Protein AF-A0A7J4V0J0-F1 (afdb_monomer)

Sequence (199 aa):
MGEVIDTSSSENVVATRTGGSNGTVDSFLPWYFVGAVAIASGVALAAVALLGPLVLGTIEYRTSVSGVWQIEGGDLVNLVLITPILILGGVLHLMRRPGARYLLILSPVTLMYTGLSLGMGQEWGNPAYDGNVEQYAWLFLVLIIGGLILLIASLSMFTERDAPVFRRGSLRVFVAVMCLFLIMFAVMWLSELMEVMST

Structure (mmCIF, N/CA/C/O backbone):
data_AF-A0A7J4V0J0-F1
#
_entry.id   AF-A0A7J4V0J0-F1
#
loop_
_atom_site.group_PDB
_atom_site.id
_atom_site.type_symbol
_atom_site.label_atom_id
_atom_site.label_alt_id
_atom_site.label_comp_id
_atom_site.label_asym_id
_atom_site.label_entity_id
_atom_site.label_seq_id
_atom_site.pdbx_PDB_ins_code
_atom_site.Cartn_x
_atom_site.Cartn_y
_atom_site.Cartn_z
_atom_site.occupancy
_atom_site.B_iso_or_equiv
_atom_site.auth_seq_id
_atom_site.auth_comp_id
_atom_site.auth_asym_id
_atom_site.auth_atom_id
_atom_site.pdbx_PDB_model_num
ATOM 1 N N . MET A 1 1 ? -51.376 47.569 47.956 1.00 41.53 1 MET A N 1
ATOM 2 C CA . MET A 1 1 ? -50.164 47.760 47.134 1.00 41.53 1 MET A CA 1
ATOM 3 C C . MET A 1 1 ? -49.057 46.980 47.827 1.00 41.53 1 MET A C 1
ATOM 5 O O . MET A 1 1 ? -48.682 47.373 48.921 1.00 41.53 1 MET A O 1
ATOM 9 N N . GLY A 1 2 ? -48.669 45.825 47.282 1.00 41.00 2 GLY A N 1
ATOM 10 C CA . GLY A 1 2 ? -47.706 44.905 47.904 1.00 41.00 2 GLY A CA 1
ATOM 11 C C . GLY A 1 2 ? -48.200 43.461 47.849 1.00 41.00 2 GLY A C 1
ATOM 12 O O . GLY A 1 2 ? -49.011 43.057 48.669 1.00 41.00 2 GLY A O 1
ATOM 13 N N . GLU A 1 3 ? -47.769 42.765 46.812 1.00 36.91 3 GLU A N 1
ATOM 14 C CA . GLU A 1 3 ? -48.224 41.488 46.262 1.00 36.91 3 GLU A CA 1
ATOM 15 C C . GLU A 1 3 ? -47.950 40.266 47.160 1.00 36.91 3 GLU A C 1
ATOM 17 O O . GLU A 1 3 ? -46.930 40.182 47.843 1.00 36.91 3 GLU A O 1
ATOM 22 N N . VAL A 1 4 ? -48.894 39.321 47.140 1.00 42.44 4 VAL A N 1
ATOM 23 C CA . VAL A 1 4 ? -48.809 37.986 47.742 1.00 42.44 4 VAL A CA 1
ATOM 24 C C . VAL A 1 4 ? -47.880 37.139 46.869 1.00 42.44 4 VAL A C 1
ATOM 26 O O . VAL A 1 4 ? -48.185 36.925 45.701 1.00 42.44 4 VAL A O 1
ATOM 29 N N . ILE A 1 5 ? -46.755 36.663 47.411 1.00 43.16 5 ILE A N 1
ATOM 30 C CA . ILE A 1 5 ? -45.891 35.704 46.707 1.00 43.16 5 ILE A CA 1
ATOM 31 C C . ILE A 1 5 ? -46.554 34.328 46.805 1.00 43.16 5 ILE A C 1
ATOM 33 O O . ILE A 1 5 ? -46.538 33.685 47.854 1.00 43.16 5 ILE A O 1
ATOM 37 N N . ASP A 1 6 ? -47.180 33.937 45.700 1.00 40.84 6 ASP A N 1
ATOM 38 C CA . ASP A 1 6 ? -47.805 32.642 45.472 1.00 40.84 6 ASP A CA 1
ATOM 39 C C . ASP A 1 6 ? -46.737 31.543 45.365 1.00 40.84 6 ASP A C 1
ATOM 41 O O . ASP A 1 6 ? -45.829 31.568 44.531 1.00 40.84 6 ASP A O 1
ATOM 45 N N . THR A 1 7 ? -46.855 30.570 46.257 1.00 48.28 7 THR A N 1
ATOM 46 C CA . THR A 1 7 ? -46.154 29.295 46.243 1.00 48.28 7 THR A CA 1
ATOM 47 C C . THR A 1 7 ? -46.801 28.352 45.226 1.00 48.28 7 THR A C 1
ATOM 49 O O . THR A 1 7 ? -47.562 27.470 45.615 1.00 48.28 7 THR A O 1
ATOM 52 N N . SER A 1 8 ? -46.470 28.466 43.938 1.00 40.12 8 SER A N 1
ATOM 53 C CA . SER A 1 8 ? -46.584 27.339 42.999 1.00 40.12 8 SER A CA 1
ATOM 54 C C . SER A 1 8 ? -45.802 27.578 41.703 1.00 40.12 8 SER A C 1
ATOM 56 O O . SER A 1 8 ? -46.151 28.426 40.898 1.00 40.12 8 SER A O 1
ATOM 58 N N . SER A 1 9 ? -44.715 26.828 41.515 1.00 37.44 9 SER A N 1
ATOM 59 C CA . SER A 1 9 ? -44.170 26.377 40.219 1.00 37.44 9 SER A CA 1
ATOM 60 C C . SER A 1 9 ? -42.798 25.758 40.517 1.00 37.44 9 SER A C 1
ATOM 62 O O . SER A 1 9 ? -41.822 26.453 40.770 1.00 37.44 9 SER A O 1
ATOM 64 N N . SER A 1 10 ? -42.699 24.470 40.834 1.00 45.25 10 SER A N 1
ATOM 65 C CA . SER A 1 10 ? -42.586 23.396 39.842 1.00 45.25 10 SER A CA 1
ATOM 66 C C . SER A 1 10 ? -41.567 23.666 38.726 1.00 45.25 10 SER A C 1
ATOM 68 O O . SER A 1 10 ? -41.898 23.579 37.552 1.00 45.25 10 SER A O 1
ATOM 70 N N . GLU A 1 11 ? -40.302 23.869 39.081 1.00 39.28 11 GLU A N 1
ATOM 71 C CA . GLU A 1 11 ? -39.193 23.458 38.213 1.00 39.28 11 GLU A CA 1
ATOM 72 C C . GLU A 1 11 ? -38.350 22.409 38.936 1.00 39.28 11 GLU A C 1
ATOM 74 O O . GLU A 1 11 ? -37.207 22.606 39.340 1.00 39.28 11 GLU A O 1
ATOM 79 N N . ASN A 1 12 ? -38.952 21.224 39.066 1.00 35.78 12 ASN A N 1
ATOM 80 C CA . ASN A 1 12 ? -38.174 20.005 38.935 1.00 35.78 12 ASN A CA 1
ATOM 81 C C . ASN A 1 12 ? -37.496 20.092 37.566 1.00 35.78 12 ASN A C 1
ATOM 83 O O . ASN A 1 12 ? -38.133 19.842 36.543 1.00 35.78 12 ASN A O 1
ATOM 87 N N . VAL A 1 13 ? -36.213 20.454 37.550 1.00 42.59 13 VAL A N 1
ATOM 88 C CA . VAL A 1 13 ? -35.323 20.202 36.418 1.00 42.59 13 VAL A CA 1
ATOM 89 C C . VAL A 1 13 ? -35.213 18.685 36.312 1.00 42.59 13 VAL A C 1
ATOM 91 O O . VAL A 1 13 ? -34.320 18.037 36.857 1.00 42.59 13 VAL A O 1
ATOM 94 N N . VAL A 1 14 ? -36.227 18.102 35.676 1.00 40.72 14 VAL A N 1
ATOM 95 C CA . VAL A 1 14 ? -36.267 16.714 35.260 1.00 40.72 14 VAL A CA 1
ATOM 96 C C . VAL A 1 14 ? -35.132 16.577 34.267 1.00 40.72 14 VAL A C 1
ATOM 98 O O . VAL A 1 14 ? -35.227 16.995 33.115 1.00 40.72 14 VAL A O 1
ATOM 101 N N . ALA A 1 15 ? -34.043 15.988 34.749 1.00 39.84 15 ALA A N 1
ATOM 102 C CA . ALA A 1 15 ? -33.036 15.362 33.927 1.00 39.84 15 ALA A CA 1
ATOM 103 C C . ALA A 1 15 ? -33.731 14.312 33.050 1.00 39.84 15 ALA A C 1
ATOM 105 O O . ALA A 1 15 ? -33.825 13.135 33.397 1.00 39.84 15 ALA A O 1
ATOM 106 N N . THR A 1 16 ? -34.228 14.740 31.893 1.00 36.59 16 THR A N 1
ATOM 107 C CA . THR A 1 16 ? -34.592 13.864 30.787 1.00 36.59 16 THR A CA 1
ATOM 108 C C . 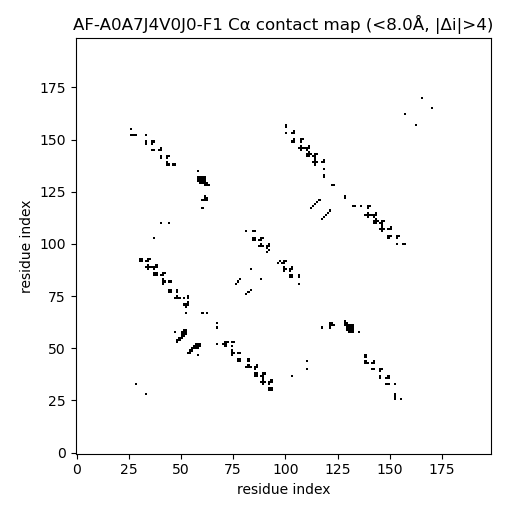THR A 1 16 ? -33.286 13.358 30.181 1.00 36.59 16 THR A C 1
ATOM 110 O O . THR A 1 16 ? -32.819 13.779 29.129 1.00 36.59 16 THR A O 1
ATOM 113 N N . ARG A 1 17 ? -32.671 12.402 30.888 1.00 42.22 17 ARG A N 1
ATOM 114 C CA . ARG A 1 17 ? -31.875 11.342 30.269 1.00 42.22 17 ARG A CA 1
ATOM 115 C C . ARG A 1 17 ? -32.842 10.506 29.432 1.00 42.22 17 ARG A C 1
ATOM 117 O O . ARG A 1 17 ? -33.312 9.457 29.857 1.00 42.22 17 ARG A O 1
ATOM 124 N N . THR A 1 18 ? -33.162 10.992 28.245 1.00 35.91 18 THR A N 1
ATOM 125 C CA . THR A 1 18 ? -33.872 10.224 27.226 1.00 35.91 18 THR A CA 1
ATOM 126 C C . THR A 1 18 ? -33.030 10.245 25.972 1.00 35.91 18 THR A C 1
ATOM 128 O O . THR A 1 18 ? -32.799 11.300 25.393 1.00 35.91 18 THR A O 1
ATOM 131 N N . GLY A 1 19 ? -32.561 9.062 25.585 1.00 32.00 19 GLY A N 1
ATOM 132 C CA . GLY A 1 19 ? -31.825 8.857 24.346 1.00 32.00 19 GLY A CA 1
ATOM 133 C C . GLY A 1 19 ? -30.367 8.494 24.569 1.00 32.00 19 GLY A C 1
ATOM 134 O O . GLY A 1 19 ? -29.470 9.212 24.146 1.00 32.00 19 GLY A O 1
ATOM 135 N N . GLY A 1 20 ? -30.119 7.331 25.172 1.00 32.88 20 GLY A N 1
ATOM 136 C CA . GLY A 1 20 ? -28.919 6.570 24.842 1.00 32.88 20 GLY A CA 1
ATOM 137 C C . GLY A 1 20 ? -29.011 6.115 23.386 1.00 32.88 20 GLY A C 1
ATOM 138 O O . GLY A 1 20 ? -29.260 4.943 23.129 1.00 32.88 20 GLY A O 1
ATOM 139 N N . SER A 1 21 ? -28.862 7.029 22.425 1.00 36.03 21 SER A N 1
ATOM 140 C CA . SER A 1 21 ? -28.479 6.617 21.083 1.00 36.03 21 SER A CA 1
ATOM 141 C C . SER A 1 21 ? -27.017 6.227 21.202 1.00 36.03 21 SER A C 1
ATOM 143 O O . SER A 1 21 ? -26.151 7.087 21.375 1.00 36.03 21 SER A O 1
ATOM 145 N N . ASN A 1 22 ? -26.750 4.921 21.185 1.00 36.03 22 ASN A N 1
ATOM 146 C CA . ASN A 1 22 ? -25.436 4.412 20.825 1.00 36.03 22 ASN A CA 1
ATOM 147 C C . ASN A 1 22 ? -24.958 5.261 19.650 1.00 36.03 22 ASN A C 1
ATOM 149 O O . ASN A 1 22 ? -25.597 5.249 18.603 1.00 36.03 22 ASN A O 1
ATOM 153 N N . GLY A 1 23 ? -23.923 6.068 19.886 1.00 36.44 23 GLY A N 1
ATOM 154 C CA . GLY A 1 23 ? -23.378 7.024 18.932 1.00 36.44 23 GLY A CA 1
ATOM 155 C C . GLY A 1 23 ? -22.669 6.301 17.799 1.00 36.44 23 GLY A C 1
ATOM 156 O O . GLY A 1 23 ? -21.458 6.418 17.640 1.00 36.44 23 GLY A O 1
ATOM 157 N N . THR A 1 24 ? -23.412 5.509 17.033 1.00 45.66 24 THR A N 1
ATOM 158 C CA . THR A 1 24 ? -23.030 5.155 15.684 1.00 45.66 24 THR A CA 1
ATOM 159 C C . THR A 1 24 ? -23.162 6.446 14.906 1.00 45.66 24 THR A C 1
ATOM 161 O O . THR A 1 24 ? -24.258 6.831 14.517 1.00 45.66 24 THR A O 1
ATOM 164 N N . VAL A 1 25 ? -22.044 7.155 14.755 1.00 49.34 25 VAL A N 1
ATOM 165 C CA . VAL A 1 25 ? -21.884 8.082 13.638 1.00 49.34 25 VAL A CA 1
ATOM 166 C C . VAL A 1 25 ? -22.366 7.302 12.421 1.00 49.34 25 VAL A C 1
ATOM 168 O O . VAL A 1 25 ? -21.799 6.244 12.129 1.00 49.34 25 VAL A O 1
ATOM 171 N N . ASP A 1 26 ? -23.476 7.732 11.817 1.00 50.62 26 ASP A N 1
ATOM 172 C CA . ASP A 1 26 ? -23.999 7.091 10.619 1.00 50.62 26 ASP A CA 1
ATOM 173 C C . ASP A 1 26 ? -22.866 7.116 9.601 1.00 50.62 26 ASP A C 1
ATOM 175 O O . ASP A 1 26 ? -22.417 8.167 9.139 1.00 50.62 26 ASP A O 1
ATOM 179 N N . SER A 1 27 ? -22.297 5.940 9.360 1.00 57.84 27 SER A N 1
ATOM 180 C CA . SER A 1 27 ? -21.165 5.811 8.464 1.00 57.84 27 SER A CA 1
ATOM 181 C C . SER A 1 27 ? -21.709 6.100 7.076 1.00 57.84 27 SER A C 1
ATOM 183 O O . SER A 1 27 ? -22.634 5.429 6.623 1.00 57.84 27 SER A O 1
ATOM 185 N N . PHE A 1 28 ? -21.133 7.096 6.398 1.00 69.94 28 PHE A N 1
ATOM 186 C CA . PHE A 1 28 ? -21.507 7.473 5.029 1.00 69.94 28 PHE A CA 1
ATOM 187 C C . PHE A 1 28 ? -21.511 6.279 4.060 1.00 69.94 28 PHE A C 1
ATOM 189 O O . PHE A 1 28 ? -22.162 6.325 3.020 1.00 69.94 28 PHE A O 1
ATOM 196 N N . LEU A 1 29 ? -20.786 5.209 4.399 1.00 84.44 29 LEU A N 1
ATOM 197 C CA . LEU A 1 29 ? -20.686 3.979 3.632 1.00 84.44 29 LEU A CA 1
ATOM 198 C C . LEU A 1 29 ? -21.111 2.769 4.475 1.00 84.44 29 LEU A C 1
ATOM 200 O O . LEU A 1 29 ? -20.674 2.639 5.622 1.00 84.44 29 LEU A O 1
ATOM 204 N N . PRO A 1 30 ? -21.884 1.825 3.911 1.00 89.38 30 PRO A N 1
ATOM 205 C CA . PRO A 1 30 ? -22.230 0.596 4.609 1.00 89.38 30 PRO A CA 1
ATOM 206 C C . PRO A 1 30 ? -20.988 -0.220 5.000 1.00 89.38 30 PRO A C 1
ATOM 208 O O . PRO A 1 30 ? -20.083 -0.428 4.194 1.00 89.38 30 PRO A O 1
ATOM 211 N N . TRP A 1 31 ? -20.972 -0.765 6.218 1.00 86.56 31 TRP A N 1
ATOM 212 C CA . TRP A 1 31 ? -19.847 -1.561 6.743 1.00 86.56 31 TRP A CA 1
ATOM 213 C C . TRP A 1 31 ? -19.452 -2.745 5.837 1.00 86.56 31 TRP A C 1
ATOM 215 O O . TRP A 1 31 ? -18.270 -3.044 5.673 1.00 86.56 31 TRP A O 1
ATOM 225 N N . TYR A 1 32 ? -20.430 -3.409 5.204 1.00 91.50 32 TYR A N 1
ATOM 226 C CA . TYR A 1 32 ? -20.166 -4.526 4.292 1.00 91.50 32 TYR A CA 1
ATOM 227 C C . TYR A 1 32 ? -19.466 -4.066 3.010 1.00 91.50 32 TYR A C 1
ATOM 229 O O . TYR A 1 32 ? -18.621 -4.784 2.480 1.00 91.50 32 TYR A O 1
ATOM 237 N N . PHE A 1 33 ? -19.776 -2.855 2.542 1.00 94.31 33 PHE A N 1
ATOM 238 C CA . PHE A 1 33 ? -19.156 -2.264 1.364 1.00 94.31 33 PHE A CA 1
ATOM 239 C C . PHE A 1 33 ? -17.684 -1.948 1.637 1.00 94.31 33 PHE A C 1
ATOM 241 O O . PHE A 1 33 ? -16.823 -2.358 0.868 1.00 94.31 33 PHE A O 1
ATOM 248 N N . VAL A 1 34 ? -17.376 -1.321 2.777 1.00 93.75 34 VAL A N 1
ATOM 249 C CA . VAL A 1 34 ? -15.990 -1.013 3.175 1.00 93.75 34 VAL A CA 1
ATOM 250 C C . VAL A 1 34 ? -15.155 -2.289 3.318 1.00 93.75 34 VAL A C 1
ATOM 252 O O . VAL A 1 34 ? -14.035 -2.358 2.813 1.00 93.75 34 VAL A O 1
ATOM 255 N N . GLY A 1 35 ? -15.708 -3.324 3.960 1.00 93.62 35 GLY A N 1
ATOM 256 C CA . GLY A 1 35 ? -15.031 -4.614 4.102 1.00 93.62 35 GLY A CA 1
ATOM 257 C C . GLY A 1 35 ? -14.773 -5.304 2.758 1.00 93.62 35 GLY A C 1
ATOM 258 O O . GLY A 1 35 ? -13.675 -5.807 2.528 1.00 93.62 35 GLY A O 1
ATOM 259 N N . ALA A 1 36 ? -15.750 -5.277 1.846 1.00 96.12 36 ALA A N 1
ATOM 260 C CA . ALA A 1 36 ? -15.598 -5.826 0.500 1.00 96.12 36 ALA A CA 1
ATOM 261 C C . ALA A 1 36 ? -14.550 -5.061 -0.323 1.00 96.12 36 ALA A C 1
ATOM 263 O O . ALA A 1 36 ? -13.709 -5.688 -0.964 1.00 96.12 36 ALA A O 1
ATOM 264 N N . VAL A 1 37 ? -14.550 -3.725 -0.260 1.00 96.75 37 VAL A N 1
ATOM 265 C CA . VAL A 1 37 ? -13.553 -2.879 -0.936 1.00 96.75 37 VAL A CA 1
ATOM 266 C C . VAL A 1 37 ? -12.146 -3.155 -0.407 1.00 96.75 37 VAL A C 1
ATOM 268 O O . VAL A 1 37 ? -11.217 -3.250 -1.207 1.00 96.75 37 VAL A O 1
ATOM 271 N N . ALA A 1 38 ? -11.974 -3.350 0.905 1.00 96.75 38 ALA A N 1
ATOM 272 C CA . ALA A 1 38 ? -10.681 -3.713 1.490 1.00 96.75 38 ALA A CA 1
ATOM 273 C C . ALA A 1 38 ? -10.146 -5.038 0.932 1.00 96.75 38 ALA A C 1
ATOM 275 O O . ALA A 1 38 ? -8.997 -5.110 0.499 1.00 96.75 38 ALA A O 1
ATOM 276 N N . ILE A 1 39 ? -10.993 -6.070 0.882 1.00 97.44 39 ILE A N 1
ATOM 277 C CA . ILE A 1 39 ? -10.609 -7.385 0.355 1.00 97.44 39 ILE A CA 1
ATOM 278 C C . ILE A 1 39 ? -10.316 -7.298 -1.146 1.00 97.44 39 ILE A C 1
ATOM 280 O O . ILE A 1 39 ? -9.280 -7.787 -1.586 1.00 97.44 39 ILE A O 1
ATOM 284 N N . ALA A 1 40 ? -11.179 -6.639 -1.923 1.00 97.56 40 ALA A N 1
ATOM 285 C CA . ALA A 1 40 ? -10.980 -6.459 -3.360 1.00 97.56 40 ALA A CA 1
ATOM 286 C C . ALA A 1 40 ? -9.679 -5.700 -3.665 1.00 97.56 40 ALA A C 1
ATOM 288 O O . ALA A 1 40 ? -8.925 -6.110 -4.544 1.00 97.56 40 ALA A O 1
ATOM 289 N N . SER A 1 41 ? -9.375 -4.650 -2.895 1.00 97.06 41 SER A N 1
ATOM 290 C CA . SER A 1 41 ? -8.123 -3.894 -3.020 1.00 97.06 41 SER A CA 1
ATOM 291 C C . SER A 1 41 ? -6.909 -4.742 -2.645 1.00 97.06 41 SER A C 1
ATOM 293 O O . SER A 1 41 ? -5.893 -4.674 -3.325 1.00 97.06 41 SER A O 1
ATOM 295 N N . GLY A 1 42 ? -7.012 -5.578 -1.605 1.00 96.88 42 GLY A N 1
ATOM 296 C CA . GLY A 1 42 ? -5.954 -6.519 -1.229 1.00 96.88 42 GLY A CA 1
ATOM 297 C C . GLY A 1 42 ? -5.683 -7.563 -2.314 1.00 96.88 42 GLY A C 1
ATOM 298 O O . GLY A 1 42 ? -4.532 -7.823 -2.643 1.00 96.88 42 GLY A O 1
ATOM 299 N N . VAL A 1 43 ? -6.733 -8.117 -2.926 1.00 97.62 43 VAL A N 1
ATOM 300 C CA . VAL A 1 43 ? -6.600 -9.065 -4.046 1.00 97.62 43 VAL A CA 1
ATOM 301 C C . VAL A 1 43 ? -5.998 -8.386 -5.276 1.00 97.62 43 VAL A C 1
ATOM 303 O O . VAL A 1 43 ? -5.101 -8.951 -5.896 1.00 97.62 43 VAL A O 1
ATOM 306 N N . ALA A 1 44 ? -6.443 -7.174 -5.614 1.00 96.88 44 ALA A N 1
ATOM 307 C CA . ALA A 1 44 ? -5.872 -6.411 -6.720 1.00 96.88 44 ALA A CA 1
ATOM 308 C C . ALA A 1 44 ? -4.391 -6.081 -6.476 1.00 96.88 44 ALA A C 1
ATOM 310 O O . ALA A 1 44 ? -3.580 -6.233 -7.384 1.00 96.88 44 ALA A O 1
ATOM 311 N N . LEU A 1 45 ? -4.021 -5.695 -5.250 1.00 97.00 45 LEU A N 1
ATOM 312 C CA . LEU A 1 45 ? -2.635 -5.400 -4.887 1.00 97.00 45 LEU A CA 1
ATOM 313 C C . LEU A 1 45 ? -1.753 -6.650 -4.983 1.00 97.00 45 LEU A C 1
ATOM 315 O O . LEU A 1 45 ? -0.659 -6.589 -5.536 1.00 97.00 45 LEU A O 1
ATOM 319 N N . ALA A 1 46 ? -2.253 -7.792 -4.504 1.00 96.88 46 ALA A N 1
ATOM 320 C CA . ALA A 1 46 ? -1.577 -9.073 -4.656 1.00 96.88 46 ALA A CA 1
ATOM 321 C C . ALA A 1 46 ? -1.401 -9.445 -6.131 1.00 96.88 46 ALA A C 1
ATOM 323 O O . ALA A 1 46 ? -0.335 -9.904 -6.520 1.00 96.88 46 ALA A O 1
ATOM 324 N N . ALA A 1 47 ? -2.425 -9.223 -6.960 1.00 96.38 47 ALA A N 1
ATOM 325 C CA . ALA A 1 47 ? -2.344 -9.478 -8.391 1.00 96.38 47 ALA A CA 1
ATOM 326 C C . ALA A 1 47 ? -1.276 -8.603 -9.059 1.00 96.38 47 ALA A C 1
ATOM 328 O O . ALA A 1 47 ? -0.475 -9.134 -9.818 1.00 96.38 47 ALA A O 1
ATOM 329 N N . VAL A 1 48 ? -1.212 -7.305 -8.739 1.00 94.44 48 VAL A N 1
ATOM 330 C CA . VAL A 1 48 ? -0.161 -6.407 -9.250 1.00 94.44 48 VAL A CA 1
ATOM 331 C C . VAL A 1 48 ? 1.227 -6.907 -8.854 1.00 94.44 48 VAL A C 1
ATOM 333 O O . VAL A 1 48 ? 2.083 -7.018 -9.720 1.00 94.44 48 VAL A O 1
ATOM 336 N N . ALA A 1 49 ? 1.436 -7.276 -7.590 1.00 93.88 49 ALA A N 1
ATOM 337 C CA . ALA A 1 49 ? 2.747 -7.714 -7.112 1.00 93.88 49 AL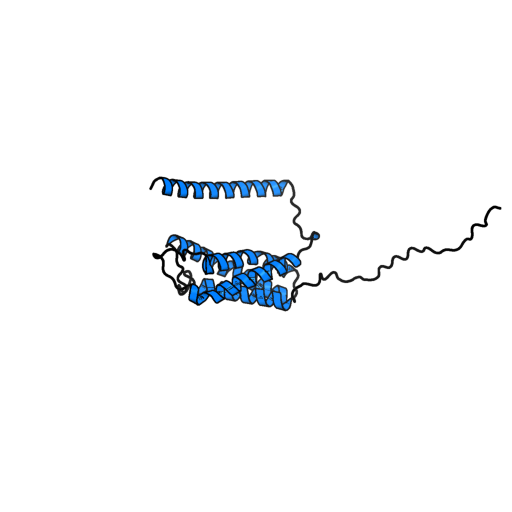A A CA 1
ATOM 338 C C . ALA A 1 49 ? 3.158 -9.113 -7.615 1.00 93.88 49 ALA A C 1
ATOM 340 O O . ALA A 1 49 ? 4.337 -9.378 -7.831 1.00 93.88 49 ALA A O 1
ATOM 341 N N . LEU A 1 50 ? 2.199 -10.022 -7.821 1.00 94.94 50 LEU A N 1
ATOM 342 C CA . LEU A 1 50 ? 2.466 -11.333 -8.422 1.00 94.94 50 LEU A CA 1
ATOM 343 C C . LEU A 1 50 ? 2.760 -11.204 -9.919 1.00 94.94 50 LEU A C 1
ATOM 345 O O . LEU A 1 50 ? 3.697 -11.817 -10.418 1.00 94.94 50 LEU A O 1
ATOM 349 N N . LEU A 1 51 ? 1.964 -10.415 -10.642 1.00 93.31 51 LEU A N 1
ATOM 350 C CA . LEU A 1 51 ? 2.173 -10.181 -12.070 1.00 93.31 51 LEU A CA 1
ATOM 351 C C . LEU A 1 51 ? 3.383 -9.276 -12.337 1.00 93.31 51 LEU A C 1
ATOM 353 O O . LEU A 1 51 ? 3.906 -9.298 -13.447 1.00 93.31 51 LEU A O 1
ATOM 357 N N . GLY A 1 52 ? 3.822 -8.509 -11.341 1.00 90.50 52 GLY A N 1
ATOM 358 C CA . GLY A 1 52 ? 4.995 -7.647 -11.380 1.00 90.50 52 GLY A CA 1
ATOM 359 C C . GLY A 1 52 ? 6.328 -8.397 -11.496 1.00 90.50 52 GLY A C 1
ATOM 360 O O . GLY A 1 52 ? 6.360 -9.634 -11.510 1.00 90.50 52 GLY A O 1
ATOM 361 N N . PRO A 1 53 ? 7.444 -7.649 -11.573 1.00 89.19 53 PRO A N 1
ATOM 362 C CA . PRO A 1 53 ? 8.789 -8.178 -11.808 1.00 89.19 53 PRO A CA 1
ATOM 363 C C . PRO A 1 53 ? 9.248 -9.171 -10.739 1.00 89.19 53 PRO A C 1
ATOM 365 O O . PRO A 1 53 ? 10.040 -10.059 -11.034 1.00 89.19 53 PRO A O 1
ATOM 368 N N . LEU A 1 54 ? 8.703 -9.082 -9.522 1.00 90.50 54 LEU A N 1
ATOM 369 C CA . LEU A 1 54 ? 9.132 -9.912 -8.402 1.00 90.50 54 LEU A CA 1
ATOM 370 C C . LEU A 1 54 ? 8.856 -11.413 -8.591 1.00 90.50 54 LEU A C 1
ATOM 372 O O . LEU A 1 54 ? 9.634 -12.235 -8.105 1.00 90.50 54 LEU A O 1
ATOM 376 N N . VAL A 1 55 ? 7.733 -11.787 -9.221 1.00 91.31 55 VAL A N 1
ATOM 377 C CA . VAL A 1 55 ? 7.302 -13.198 -9.287 1.00 91.31 55 VAL A CA 1
ATOM 378 C C . VAL A 1 55 ? 7.140 -13.690 -10.719 1.00 91.31 55 VAL A C 1
ATOM 380 O O . VAL A 1 55 ? 7.842 -14.622 -11.109 1.00 91.31 55 VAL A O 1
ATOM 383 N N . LEU A 1 56 ? 6.203 -13.125 -11.490 1.00 90.88 56 LEU A N 1
ATOM 384 C CA . LEU A 1 56 ? 5.949 -13.573 -12.865 1.00 90.88 56 LEU A CA 1
ATOM 385 C C . LEU A 1 56 ? 6.622 -12.699 -13.930 1.00 90.88 56 LEU A C 1
ATOM 387 O O . LEU A 1 56 ? 6.838 -13.189 -15.035 1.00 90.88 56 LEU A O 1
ATOM 391 N N . GLY A 1 57 ? 6.899 -11.425 -13.642 1.00 89.81 57 GLY A N 1
ATOM 392 C CA . GLY A 1 57 ? 7.465 -10.482 -14.613 1.00 89.81 57 GLY A CA 1
ATOM 393 C C . GLY A 1 57 ? 6.579 -10.244 -15.835 1.00 89.81 57 GLY A C 1
ATOM 394 O O . GLY A 1 57 ? 7.081 -9.957 -16.911 1.00 89.81 57 GLY A O 1
ATOM 395 N N . THR A 1 58 ? 5.262 -10.414 -15.696 1.00 91.81 58 THR A N 1
ATOM 396 C CA . THR A 1 58 ? 4.306 -10.213 -16.795 1.00 91.81 58 THR A CA 1
ATOM 397 C C . THR A 1 58 ? 3.988 -8.734 -17.006 1.00 91.81 58 THR A C 1
ATOM 399 O O . THR A 1 58 ? 3.775 -8.314 -18.139 1.00 91.81 58 THR A O 1
ATOM 402 N N . ILE A 1 59 ? 3.941 -7.949 -15.925 1.00 88.88 59 ILE A N 1
ATOM 403 C CA . ILE A 1 59 ? 3.845 -6.491 -15.985 1.00 88.88 59 ILE A CA 1
ATOM 404 C C . ILE A 1 59 ? 5.261 -5.942 -16.127 1.00 88.88 59 ILE A C 1
ATOM 406 O O . ILE A 1 59 ? 6.059 -5.985 -15.190 1.00 88.88 59 ILE A O 1
ATOM 410 N N . GLU A 1 60 ? 5.542 -5.403 -17.304 1.00 88.81 60 GLU A N 1
ATOM 411 C CA . GLU A 1 60 ? 6.790 -4.737 -17.637 1.00 88.81 60 GLU A CA 1
ATOM 412 C C . GLU A 1 60 ? 6.599 -3.231 -17.477 1.00 88.81 60 GLU A C 1
ATOM 414 O O . GLU A 1 60 ? 5.832 -2.599 -18.210 1.00 88.81 60 GLU A O 1
ATOM 419 N N . TYR A 1 61 ? 7.278 -2.662 -16.482 1.00 86.81 61 TYR A N 1
ATOM 420 C CA . TYR A 1 61 ? 7.217 -1.238 -16.180 1.00 86.81 61 TYR A CA 1
ATOM 421 C C . TYR A 1 61 ? 8.191 -0.444 -17.052 1.00 86.81 61 TYR A C 1
ATOM 423 O O . TYR A 1 61 ? 9.356 -0.811 -17.188 1.00 86.81 61 TYR A O 1
ATOM 431 N N . ARG A 1 62 ? 7.723 0.695 -17.574 1.00 86.19 62 ARG A N 1
ATOM 432 C CA . ARG A 1 62 ? 8.530 1.657 -18.339 1.00 86.19 62 ARG A CA 1
ATOM 433 C C . ARG A 1 62 ? 9.471 2.417 -17.405 1.00 86.19 62 ARG A C 1
ATOM 435 O O . ARG A 1 62 ? 9.149 3.509 -16.949 1.00 86.19 62 ARG A O 1
ATOM 442 N N . THR A 1 63 ? 10.597 1.819 -17.041 1.00 85.81 63 THR A N 1
ATOM 443 C CA . THR A 1 63 ? 11.529 2.428 -16.087 1.00 85.81 63 THR A CA 1
ATOM 444 C C . THR A 1 63 ? 12.949 1.906 -16.271 1.00 85.81 63 THR A C 1
ATOM 446 O O . THR A 1 63 ? 13.186 0.898 -16.939 1.00 85.81 63 THR A O 1
ATOM 449 N N . SER A 1 64 ? 13.911 2.600 -15.670 1.00 85.44 64 SER A N 1
ATOM 450 C CA . SER A 1 64 ? 15.302 2.151 -15.612 1.00 85.44 64 SER A CA 1
ATOM 451 C C . SER A 1 64 ? 15.465 0.855 -14.803 1.00 85.44 64 SER A C 1
ATOM 453 O O . SER A 1 64 ? 14.637 0.508 -13.962 1.00 85.44 64 SER A O 1
ATOM 455 N N . VAL A 1 65 ? 16.602 0.174 -14.970 1.00 84.94 65 VAL 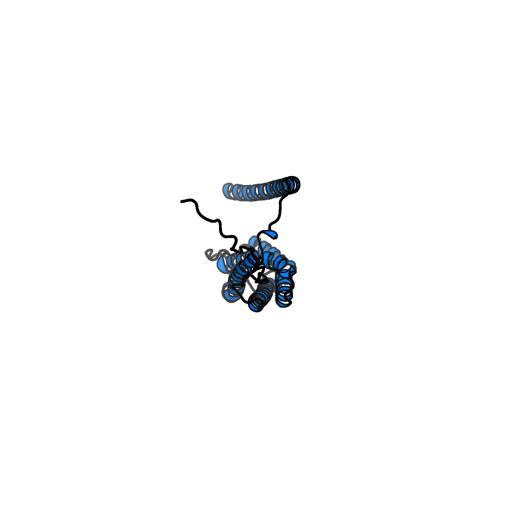A N 1
ATOM 456 C CA . VAL A 1 65 ? 16.937 -1.034 -14.189 1.00 84.94 65 VAL A CA 1
ATOM 457 C C . VAL A 1 65 ? 16.869 -0.771 -12.676 1.00 84.94 65 VAL A C 1
ATOM 459 O O . VAL A 1 65 ? 16.351 -1.599 -11.936 1.00 84.94 65 VAL A O 1
ATOM 462 N N . SER A 1 66 ? 17.325 0.398 -12.211 1.00 86.06 66 SER A N 1
ATOM 463 C CA . SER A 1 66 ? 17.209 0.804 -10.798 1.00 86.06 66 SER A CA 1
ATOM 464 C C . SER A 1 66 ? 15.748 0.927 -10.345 1.00 86.06 66 SER A C 1
ATOM 466 O O . SER A 1 66 ? 15.399 0.502 -9.243 1.00 86.06 66 SER A O 1
ATOM 468 N N . GLY A 1 67 ? 14.875 1.451 -11.211 1.00 85.94 67 GLY A N 1
ATOM 469 C CA . GLY A 1 67 ? 13.438 1.536 -10.955 1.00 85.94 67 GLY A CA 1
ATOM 470 C C . GLY A 1 67 ? 12.791 0.162 -10.788 1.00 85.94 67 GLY A C 1
ATOM 471 O O . GLY A 1 67 ? 12.007 -0.028 -9.862 1.00 85.94 67 GLY A O 1
ATOM 472 N N . VAL A 1 68 ? 13.183 -0.824 -11.603 1.00 89.19 68 VAL A N 1
ATOM 473 C CA . VAL A 1 68 ? 12.695 -2.209 -11.471 1.00 89.19 68 VAL A CA 1
ATOM 474 C C . VAL A 1 68 ? 13.047 -2.791 -10.099 1.00 89.19 68 VAL A C 1
ATOM 476 O O . VAL A 1 68 ? 12.159 -3.299 -9.418 1.00 89.19 68 VAL A O 1
ATOM 479 N N . TRP A 1 69 ? 14.289 -2.629 -9.628 1.00 90.19 69 TRP A N 1
ATOM 480 C CA . TRP A 1 69 ? 14.696 -3.104 -8.296 1.00 90.19 69 TRP A CA 1
ATOM 481 C C . TRP A 1 69 ? 13.898 -2.457 -7.154 1.00 90.19 69 TRP A C 1
ATOM 483 O O . TRP A 1 69 ? 13.569 -3.113 -6.163 1.00 90.19 69 TRP A O 1
ATOM 493 N N . GLN A 1 70 ? 13.557 -1.170 -7.278 1.00 90.06 70 GLN A N 1
ATOM 494 C CA . GLN A 1 70 ? 12.707 -0.491 -6.295 1.00 90.06 70 GLN A CA 1
ATOM 495 C C . GLN A 1 70 ? 11.276 -1.041 -6.305 1.00 90.06 70 GLN A C 1
ATOM 497 O O . GLN A 1 70 ? 10.681 -1.224 -5.239 1.00 90.06 70 GLN A O 1
ATOM 502 N N . ILE A 1 71 ? 10.738 -1.335 -7.491 1.00 91.94 71 ILE A N 1
ATOM 503 C CA . ILE A 1 71 ? 9.410 -1.934 -7.651 1.00 91.94 71 ILE A CA 1
ATOM 504 C C . ILE A 1 71 ? 9.380 -3.339 -7.048 1.00 91.94 71 ILE A C 1
ATOM 506 O O . ILE A 1 71 ? 8.473 -3.627 -6.277 1.00 91.94 71 ILE A O 1
ATOM 510 N N . GLU A 1 72 ? 10.391 -4.174 -7.294 1.00 93.19 72 GLU A N 1
ATOM 511 C CA . GLU A 1 72 ? 10.494 -5.510 -6.688 1.00 93.19 72 GLU A CA 1
ATOM 512 C C . GLU A 1 72 ? 10.487 -5.452 -5.154 1.00 93.19 72 GLU A C 1
ATOM 514 O O . GLU A 1 72 ? 9.767 -6.206 -4.490 1.00 93.19 72 GLU A O 1
ATOM 519 N N . GLY A 1 73 ? 11.247 -4.516 -4.574 1.00 92.12 73 GLY A N 1
ATOM 520 C CA . GLY A 1 73 ? 11.230 -4.273 -3.132 1.00 92.12 73 GLY A CA 1
ATOM 521 C C . GLY A 1 73 ? 9.844 -3.851 -2.628 1.00 92.12 73 GLY A C 1
ATOM 522 O O . GLY A 1 73 ? 9.381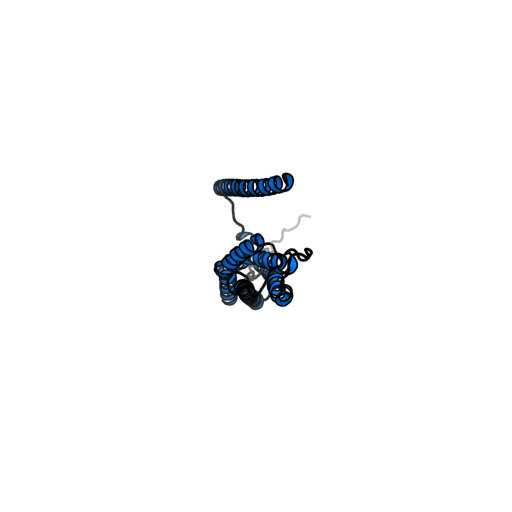 -4.336 -1.592 1.00 92.12 73 GLY A O 1
ATOM 523 N N . GLY A 1 74 ? 9.156 -2.986 -3.376 1.00 93.38 74 GLY A N 1
ATOM 524 C CA . GLY A 1 74 ? 7.779 -2.577 -3.098 1.00 93.38 74 GLY A CA 1
ATOM 525 C C . GLY A 1 74 ? 6.778 -3.733 -3.178 1.00 93.38 74 GLY A C 1
ATOM 526 O O . GLY A 1 74 ? 5.950 -3.889 -2.279 1.00 93.38 74 GLY A O 1
ATOM 527 N N . ASP A 1 75 ? 6.881 -4.581 -4.200 1.00 94.75 75 ASP A N 1
ATOM 528 C CA . ASP A 1 75 ? 6.027 -5.754 -4.413 1.00 94.75 75 ASP A CA 1
ATOM 529 C C . ASP A 1 75 ? 6.159 -6.764 -3.268 1.00 94.75 75 ASP A C 1
ATOM 531 O O . ASP A 1 75 ? 5.155 -7.303 -2.791 1.00 94.75 75 ASP A O 1
ATOM 535 N N . LEU A 1 76 ? 7.372 -6.950 -2.739 1.00 96.19 76 LEU A N 1
ATOM 536 C CA . LEU A 1 76 ? 7.608 -7.823 -1.592 1.00 96.19 76 LEU A CA 1
ATOM 537 C C . LEU A 1 76 ? 6.875 -7.308 -0.347 1.00 96.19 76 LEU A C 1
ATOM 539 O O . LEU A 1 76 ? 6.185 -8.070 0.337 1.00 96.19 76 LEU A O 1
ATOM 543 N N . VAL A 1 77 ? 6.985 -6.006 -0.065 1.00 95.62 77 VAL A N 1
ATOM 544 C CA . VAL A 1 77 ? 6.269 -5.362 1.047 1.00 95.62 77 VAL A CA 1
ATOM 545 C C . VAL A 1 77 ? 4.756 -5.450 0.832 1.00 95.62 77 VAL A C 1
ATOM 547 O O . VAL A 1 77 ? 4.006 -5.749 1.767 1.00 95.62 77 VAL A O 1
ATOM 550 N N . ASN A 1 78 ? 4.292 -5.253 -0.399 1.00 95.88 78 ASN A N 1
ATOM 551 C CA . ASN A 1 78 ? 2.880 -5.346 -0.739 1.00 95.88 78 ASN A CA 1
ATOM 552 C C . ASN A 1 78 ? 2.318 -6.754 -0.507 1.00 95.88 78 ASN A C 1
ATOM 554 O O . ASN A 1 78 ? 1.217 -6.874 0.035 1.00 95.88 78 ASN A O 1
ATOM 558 N N . LEU A 1 79 ? 3.059 -7.813 -0.842 1.00 96.00 79 LEU A N 1
ATOM 559 C CA . LEU A 1 79 ? 2.626 -9.200 -0.641 1.00 96.00 79 LEU A CA 1
ATOM 560 C C . LEU A 1 79 ? 2.688 -9.646 0.818 1.00 96.00 79 LEU A C 1
ATOM 562 O O . LEU A 1 79 ? 1.761 -10.294 1.301 1.00 96.00 79 LEU A O 1
ATOM 566 N N . VAL A 1 80 ? 3.770 -9.318 1.523 1.00 96.81 80 VAL A N 1
ATOM 567 C CA . VAL A 1 80 ? 4.026 -9.851 2.870 1.00 96.81 80 VAL A CA 1
ATOM 568 C C . VAL A 1 80 ? 3.353 -9.019 3.960 1.00 96.81 80 VAL A C 1
ATOM 570 O O . VAL A 1 80 ? 3.034 -9.549 5.023 1.00 96.81 80 VAL A O 1
ATOM 573 N N . LEU A 1 81 ? 3.107 -7.730 3.712 1.00 95.94 81 LEU A N 1
ATOM 574 C CA . LEU A 1 81 ? 2.601 -6.808 4.727 1.00 95.94 81 LEU A CA 1
ATOM 575 C C . LEU A 1 81 ? 1.252 -6.193 4.348 1.00 95.94 81 LEU A C 1
ATOM 577 O O . LEU A 1 81 ? 0.263 -6.405 5.049 1.00 95.94 81 LEU A O 1
ATOM 581 N N . ILE A 1 82 ? 1.186 -5.441 3.247 1.00 97.25 82 ILE A N 1
ATOM 582 C CA . ILE A 1 82 ? 0.012 -4.601 2.949 1.00 97.25 82 ILE A CA 1
ATOM 583 C C . ILE A 1 82 ? -1.205 -5.442 2.555 1.00 97.25 82 ILE A C 1
ATOM 585 O O . ILE A 1 82 ? -2.307 -5.209 3.054 1.00 97.25 82 ILE A O 1
ATOM 589 N N . THR A 1 83 ? -1.011 -6.460 1.718 1.00 96.88 83 THR A N 1
ATOM 590 C CA . THR A 1 83 ? -2.071 -7.380 1.289 1.00 96.88 83 THR A CA 1
ATOM 591 C C . THR A 1 83 ? -2.688 -8.125 2.483 1.00 96.88 83 THR A C 1
ATOM 593 O O . THR A 1 83 ? -3.910 -8.054 2.647 1.00 96.88 83 THR A O 1
ATOM 596 N N . PRO A 1 84 ? -1.910 -8.776 3.377 1.00 97.25 84 PRO A N 1
ATOM 597 C CA . PRO A 1 84 ? -2.455 -9.372 4.593 1.00 97.25 84 PRO A CA 1
ATOM 598 C C . PRO A 1 84 ? -3.197 -8.371 5.480 1.00 97.25 84 PRO A C 1
ATOM 600 O O . PRO A 1 84 ? -4.274 -8.696 5.975 1.00 97.25 84 PRO A O 1
ATOM 603 N N . ILE A 1 85 ? -2.674 -7.150 5.650 1.00 96.44 85 ILE A N 1
ATOM 604 C CA . ILE A 1 85 ? -3.341 -6.090 6.423 1.00 96.44 85 ILE A CA 1
ATOM 605 C C . ILE A 1 85 ? -4.709 -5.745 5.822 1.00 96.44 85 ILE A C 1
ATOM 607 O O . ILE A 1 85 ? -5.680 -5.622 6.568 1.00 96.44 85 ILE A O 1
ATOM 611 N N . LEU A 1 86 ? -4.812 -5.630 4.496 1.00 96.56 86 LEU A N 1
ATOM 612 C CA . LEU A 1 86 ? -6.066 -5.336 3.796 1.00 96.56 86 LEU A CA 1
ATOM 613 C C . LEU A 1 86 ? -7.080 -6.472 3.910 1.00 96.56 86 LEU A C 1
ATOM 615 O O . LEU A 1 86 ? -8.239 -6.227 4.245 1.00 96.56 86 LEU A O 1
ATOM 619 N N . ILE A 1 87 ? -6.651 -7.715 3.679 1.00 97.06 87 ILE A N 1
ATOM 620 C CA . ILE A 1 87 ? -7.538 -8.880 3.743 1.00 97.06 87 ILE A CA 1
ATOM 621 C C . ILE A 1 87 ? -8.006 -9.104 5.183 1.00 97.06 87 ILE A C 1
ATOM 623 O O . ILE A 1 87 ? -9.209 -9.193 5.429 1.00 97.06 87 ILE A O 1
ATOM 627 N N . LEU A 1 88 ? -7.086 -9.139 6.153 1.00 96.75 88 LEU A N 1
ATOM 628 C CA . LEU A 1 88 ? -7.431 -9.310 7.566 1.00 96.75 88 LEU A CA 1
ATOM 629 C C . LEU A 1 88 ? -8.254 -8.131 8.085 1.00 96.75 88 LEU A C 1
ATOM 631 O O . LEU A 1 88 ? -9.244 -8.342 8.781 1.00 96.75 88 LEU A O 1
ATOM 635 N N . GLY A 1 89 ? -7.888 -6.899 7.726 1.00 94.19 89 GLY A N 1
ATOM 636 C CA . GLY A 1 89 ? -8.638 -5.694 8.066 1.00 94.19 89 GLY A CA 1
ATOM 637 C C . GLY A 1 89 ? -10.062 -5.735 7.517 1.00 94.19 89 GLY A C 1
ATOM 638 O O . GLY A 1 89 ? -11.008 -5.489 8.264 1.00 94.19 89 GLY A O 1
ATOM 639 N N . GLY A 1 90 ? -10.230 -6.125 6.252 1.00 94.75 90 GLY A N 1
ATOM 640 C CA . GLY A 1 90 ? -11.530 -6.289 5.605 1.00 94.75 90 GLY A CA 1
ATOM 641 C C . GLY A 1 90 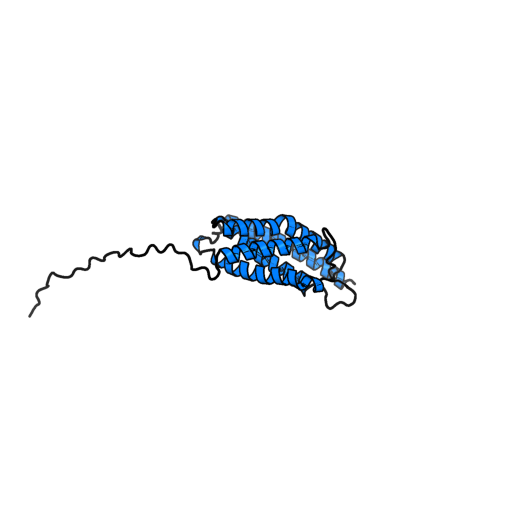? -12.378 -7.382 6.253 1.00 94.75 90 GLY A C 1
ATOM 642 O O . GLY A 1 90 ? -13.520 -7.125 6.629 1.00 94.75 90 GLY A O 1
ATOM 643 N N . VAL A 1 91 ? -11.813 -8.572 6.479 1.00 96.38 91 VAL A N 1
ATOM 644 C CA . VAL A 1 91 ? -12.502 -9.687 7.154 1.00 96.38 91 VAL A CA 1
ATOM 645 C C . VAL A 1 91 ? -12.912 -9.302 8.576 1.00 96.38 91 VAL A C 1
ATOM 647 O O . VAL A 1 91 ? -14.065 -9.493 8.960 1.00 96.38 91 VAL A O 1
ATOM 650 N N . LEU A 1 92 ? -12.012 -8.701 9.358 1.00 94.31 92 LEU A N 1
ATOM 651 C CA . LEU A 1 92 ? -12.323 -8.241 10.713 1.00 94.31 92 LEU A CA 1
ATOM 652 C C . LEU A 1 92 ? -13.404 -7.155 10.711 1.00 94.31 92 LEU A C 1
ATOM 654 O O . LEU A 1 92 ? -14.257 -7.149 11.602 1.00 94.31 92 LEU A O 1
ATOM 658 N N . HIS A 1 93 ? -13.398 -6.265 9.717 1.00 93.50 93 HIS A N 1
ATOM 659 C CA . HIS A 1 93 ? -14.428 -5.244 9.561 1.00 93.50 93 HIS A CA 1
ATOM 660 C C . HIS A 1 93 ? -15.790 -5.865 9.228 1.00 93.50 93 HIS A C 1
ATOM 662 O O . HIS A 1 93 ? -16.794 -5.490 9.833 1.00 93.50 93 HIS A O 1
ATOM 668 N N . LEU A 1 94 ? -15.822 -6.886 8.361 1.00 93.50 94 LEU A N 1
ATOM 669 C CA . LEU A 1 94 ? -17.034 -7.656 8.069 1.00 93.50 94 LEU A CA 1
ATOM 670 C C . LEU A 1 94 ? -17.553 -8.416 9.299 1.00 93.50 94 LEU A C 1
ATOM 672 O O . LEU A 1 94 ? -18.755 -8.496 9.537 1.00 93.50 94 LEU A O 1
ATOM 676 N N . MET A 1 95 ? -16.653 -8.912 10.145 1.00 94.06 95 MET A N 1
ATOM 677 C CA . MET A 1 95 ? -16.999 -9.516 11.436 1.00 94.06 95 MET A CA 1
ATOM 678 C C . MET A 1 95 ? -17.368 -8.482 12.515 1.00 94.06 95 MET A C 1
ATOM 680 O O . MET A 1 95 ? -17.581 -8.853 13.671 1.00 94.06 95 MET A O 1
ATOM 684 N N . ARG A 1 96 ? -17.417 -7.187 12.169 1.00 88.75 96 ARG A N 1
ATOM 685 C CA . ARG A 1 96 ? -17.712 -6.058 13.066 1.00 88.75 96 ARG A CA 1
ATOM 686 C C . ARG A 1 96 ? -16.784 -5.989 14.283 1.00 88.75 96 ARG A C 1
ATOM 688 O O . ARG A 1 96 ? -17.191 -5.582 15.371 1.00 88.75 96 ARG A O 1
ATOM 695 N N . ARG A 1 97 ? -15.519 -6.395 14.119 1.00 91.56 97 ARG A N 1
ATOM 696 C CA . ARG A 1 97 ? -14.510 -6.348 15.185 1.00 91.56 97 ARG A CA 1
ATOM 697 C C . ARG A 1 97 ? -13.946 -4.926 15.322 1.00 91.56 97 ARG A C 1
ATOM 699 O O . ARG A 1 97 ? -13.505 -4.354 14.326 1.00 91.56 97 ARG A O 1
ATOM 706 N N . PRO A 1 98 ? -13.856 -4.371 16.547 1.00 85.19 98 PRO A N 1
ATOM 707 C CA . PRO A 1 98 ? -13.417 -2.988 16.761 1.00 85.19 98 PRO A CA 1
ATOM 708 C C . PRO A 1 98 ? -11.951 -2.747 16.371 1.00 85.19 98 PRO A C 1
ATOM 710 O O . PRO A 1 98 ? -11.577 -1.623 16.055 1.00 85.19 98 PRO A O 1
ATOM 713 N N . GLY A 1 99 ? -11.119 -3.796 16.356 1.00 87.56 99 GLY A N 1
ATOM 714 C CA . GLY A 1 99 ? -9.710 -3.704 15.964 1.00 87.56 99 GLY A CA 1
ATOM 715 C C . GLY A 1 99 ? -9.475 -3.447 14.470 1.00 87.56 99 GLY A C 1
ATOM 716 O O . GLY A 1 99 ? -8.392 -3.001 14.103 1.00 87.56 99 GLY A O 1
ATOM 717 N N . ALA A 1 100 ? -10.475 -3.675 13.609 1.00 90.06 100 ALA A N 1
ATOM 718 C CA . ALA A 1 100 ? -10.322 -3.569 12.157 1.00 90.06 100 ALA A CA 1
ATOM 719 C C . ALA A 1 100 ? -9.887 -2.168 11.694 1.00 90.06 100 ALA A C 1
ATOM 721 O O . ALA A 1 100 ? -9.079 -2.041 10.776 1.00 90.06 100 ALA A O 1
ATOM 722 N N . ARG A 1 101 ? -10.364 -1.117 12.375 1.00 89.81 101 ARG A N 1
ATOM 723 C CA . ARG A 1 101 ? -10.055 0.285 12.046 1.00 89.81 101 ARG A CA 1
ATOM 724 C C . ARG A 1 101 ? -8.554 0.596 12.062 1.00 89.81 101 ARG A C 1
ATOM 726 O O . ARG A 1 101 ? -8.091 1.372 11.235 1.00 89.81 101 ARG A O 1
ATOM 733 N N . TYR A 1 102 ? -7.789 -0.050 12.948 1.00 91.88 102 TYR A N 1
ATOM 734 C CA . TYR A 1 102 ? -6.339 0.154 13.055 1.00 91.88 102 TYR A CA 1
ATOM 735 C C . TYR A 1 102 ? -5.556 -0.492 11.913 1.00 91.88 102 TYR A C 1
ATOM 737 O O . TYR A 1 102 ? -4.470 -0.027 11.597 1.00 91.88 102 TYR A O 1
ATOM 745 N N . LEU A 1 103 ? -6.093 -1.540 11.287 1.00 93.62 103 LEU A N 1
ATOM 746 C CA . LEU A 1 103 ? -5.487 -2.147 10.102 1.00 93.62 103 LEU A CA 1
ATOM 747 C C . LEU A 1 103 ? -5.863 -1.363 8.843 1.00 93.62 103 LEU A C 1
ATOM 749 O O . LEU A 1 103 ? -5.010 -1.052 8.016 1.00 93.62 103 LEU A O 1
ATOM 753 N N . LEU A 1 104 ? -7.140 -0.991 8.723 1.00 93.06 104 LEU A N 1
ATOM 754 C CA . LEU A 1 104 ? -7.661 -0.323 7.532 1.00 93.06 104 LEU A CA 1
ATOM 755 C C . LEU A 1 104 ? -7.085 1.078 7.309 1.00 93.06 104 LEU A C 1
ATOM 757 O O . LEU A 1 104 ? -6.992 1.486 6.161 1.00 93.06 104 LEU A O 1
ATOM 761 N N . ILE A 1 105 ? -6.661 1.794 8.356 1.00 93.69 105 ILE A N 1
ATOM 762 C CA . ILE A 1 105 ? -6.051 3.129 8.215 1.00 93.69 105 ILE A CA 1
ATOM 763 C C . ILE A 1 105 ? -4.624 3.099 7.643 1.00 93.69 105 ILE A C 1
ATOM 765 O O . ILE A 1 105 ? -4.145 4.111 7.144 1.00 93.69 105 ILE A O 1
ATOM 769 N N . LEU A 1 106 ? -3.931 1.955 7.697 1.00 92.88 106 LEU A N 1
ATOM 770 C CA . LEU A 1 106 ? -2.512 1.858 7.318 1.00 92.88 106 LEU A CA 1
ATOM 771 C C . LEU A 1 106 ? -2.282 1.747 5.807 1.00 92.88 106 LEU A C 1
ATOM 773 O O . LEU A 1 106 ? -1.220 2.100 5.312 1.00 92.88 106 LEU A O 1
ATOM 777 N N . SER A 1 107 ? -3.263 1.223 5.081 1.00 93.44 107 SER A N 1
ATOM 778 C CA . SER A 1 107 ? -3.154 0.857 3.664 1.00 93.44 107 SER A CA 1
ATOM 779 C C . SER A 1 107 ? -3.559 1.919 2.620 1.00 93.44 107 SER A C 1
ATOM 781 O O . SER A 1 107 ? -3.002 1.868 1.523 1.00 93.44 107 SER A O 1
ATOM 783 N N . PRO A 1 108 ? -4.471 2.886 2.875 1.00 94.81 108 PRO A N 1
ATOM 784 C CA . PRO A 1 108 ? -5.051 3.710 1.813 1.00 94.81 108 PRO A CA 1
ATOM 785 C C . PRO A 1 108 ? -4.032 4.546 1.038 1.00 94.81 108 PRO A C 1
ATOM 787 O O . PRO A 1 108 ? -4.083 4.609 -0.188 1.00 94.81 108 PRO A O 1
ATOM 790 N N . VAL A 1 109 ? -3.079 5.154 1.750 1.00 94.50 109 VAL A N 1
ATOM 791 C CA . VAL A 1 109 ? -2.029 5.980 1.137 1.00 94.50 109 VAL A CA 1
ATOM 792 C C . VAL A 1 109 ? -1.117 5.127 0.263 1.00 94.50 109 VAL A C 1
ATOM 794 O O . VAL A 1 109 ? -0.795 5.532 -0.849 1.00 94.50 109 VAL A O 1
ATOM 797 N N . THR A 1 110 ? -0.752 3.928 0.724 1.00 94.25 110 THR A N 1
ATOM 798 C CA . THR A 1 110 ? 0.055 2.988 -0.059 1.00 94.25 110 THR A CA 1
ATOM 799 C C . THR A 1 110 ? -0.671 2.563 -1.330 1.00 94.25 110 THR A C 1
ATOM 801 O O . THR A 1 110 ? -0.079 2.614 -2.400 1.00 94.25 110 THR A O 1
ATOM 804 N N . LEU A 1 111 ? -1.963 2.229 -1.247 1.00 96.19 111 LEU A N 1
ATOM 805 C CA . LEU A 1 111 ? -2.768 1.865 -2.418 1.00 96.19 111 LEU A CA 1
ATOM 806 C C . LEU A 1 111 ? -2.817 2.984 -3.462 1.00 96.19 111 LEU A C 1
ATOM 808 O O . LEU A 1 111 ? -2.608 2.737 -4.649 1.00 96.19 111 LEU A O 1
ATOM 812 N N . MET A 1 112 ? -3.061 4.218 -3.016 1.00 95.25 112 MET A N 1
ATOM 813 C CA . MET A 1 112 ? -3.071 5.381 -3.899 1.00 95.25 112 MET A CA 1
ATOM 814 C C . MET A 1 112 ? -1.695 5.637 -4.511 1.00 95.25 112 MET A C 1
ATOM 816 O O . MET A 1 112 ? -1.606 5.885 -5.710 1.00 95.25 112 MET A O 1
ATOM 820 N N . TYR A 1 113 ? -0.631 5.555 -3.709 1.00 92.94 113 TYR A N 1
ATOM 821 C CA . TYR A 1 113 ? 0.741 5.714 -4.182 1.00 92.94 113 TYR A CA 1
ATOM 822 C C . TYR A 1 113 ? 1.087 4.670 -5.246 1.00 92.94 113 TYR A C 1
ATOM 824 O O . TYR A 1 113 ? 1.509 5.044 -6.335 1.00 92.94 113 TYR A O 1
ATOM 832 N N . THR A 1 114 ? 0.844 3.385 -4.981 1.00 92.81 114 THR A N 1
ATOM 833 C CA . THR A 1 114 ? 1.097 2.298 -5.935 1.00 92.81 114 THR A CA 1
ATOM 834 C C . THR A 1 114 ? 0.278 2.487 -7.209 1.00 92.81 114 THR A C 1
ATOM 836 O O . THR A 1 114 ? 0.828 2.423 -8.305 1.00 92.81 114 THR A O 1
ATOM 839 N N . GLY A 1 115 ? -1.017 2.783 -7.082 1.00 92.19 115 GLY A N 1
ATOM 840 C CA . GLY A 1 115 ? -1.901 2.987 -8.225 1.00 92.19 115 GLY A CA 1
ATOM 841 C C . GLY A 1 115 ? -1.495 4.170 -9.109 1.00 92.19 115 GLY A C 1
ATOM 842 O O . GLY A 1 115 ? -1.430 4.030 -10.327 1.00 92.19 115 GLY A O 1
ATOM 843 N N . LEU A 1 116 ? -1.185 5.324 -8.512 1.00 91.50 116 LEU A N 1
ATOM 844 C CA . LEU A 1 116 ? -0.799 6.529 -9.254 1.00 91.50 116 LEU A CA 1
ATOM 845 C C . LEU A 1 116 ? 0.632 6.438 -9.793 1.00 91.50 116 LEU A C 1
ATOM 847 O O . LEU A 1 116 ? 0.870 6.743 -10.958 1.00 91.50 116 LEU A O 1
ATOM 851 N N . SER A 1 117 ? 1.587 6.016 -8.964 1.00 88.81 117 SER A N 1
ATOM 852 C CA . SER A 1 117 ? 3.002 5.997 -9.337 1.00 88.81 117 SER A CA 1
ATOM 853 C C . SER A 1 117 ? 3.295 4.925 -10.379 1.00 88.81 117 SER A C 1
ATOM 855 O O . SER A 1 117 ? 3.894 5.239 -11.404 1.00 88.81 117 SER A O 1
ATOM 857 N N . LEU A 1 118 ? 2.833 3.689 -10.168 1.00 87.19 118 LEU A N 1
ATOM 858 C CA . LEU A 1 118 ? 3.107 2.595 -11.100 1.00 87.19 118 LEU A CA 1
ATOM 859 C C . LEU A 1 118 ? 2.159 2.615 -12.299 1.00 87.19 118 LEU A C 1
ATOM 861 O O . LEU A 1 118 ? 2.597 2.383 -13.420 1.00 87.19 118 LEU A O 1
ATOM 865 N N . GLY A 1 119 ? 0.881 2.937 -12.079 1.00 84.00 119 GLY A N 1
ATOM 866 C CA . GLY A 1 119 ? -0.126 2.940 -13.138 1.00 84.00 119 GLY A CA 1
ATOM 867 C C . GLY A 1 119 ? -0.066 4.150 -14.073 1.00 84.00 119 GLY A C 1
ATOM 868 O O . GLY A 1 119 ? -0.465 4.021 -15.224 1.00 84.00 119 GLY A O 1
ATOM 869 N N . MET A 1 120 ? 0.407 5.316 -13.609 1.00 76.06 120 MET A N 1
ATOM 870 C CA . MET A 1 120 ? 0.436 6.556 -14.410 1.00 76.06 120 MET A CA 1
ATOM 871 C C . MET A 1 120 ? 1.794 7.275 -14.426 1.00 76.06 120 MET A C 1
ATOM 873 O O . MET A 1 120 ? 2.016 8.121 -15.286 1.00 76.06 120 MET A O 1
ATOM 877 N N . GLY A 1 121 ? 2.684 7.012 -13.463 1.00 66.50 121 GLY A N 1
ATOM 878 C CA . GLY A 1 121 ? 3.839 7.876 -13.191 1.00 66.50 121 GLY A CA 1
ATOM 879 C C . GLY A 1 121 ? 5.167 7.481 -13.842 1.00 66.50 121 GLY A C 1
ATOM 880 O O . GLY A 1 121 ? 6.015 8.349 -14.026 1.00 66.50 121 GLY A O 1
ATOM 881 N N . GLN A 1 122 ? 5.389 6.208 -14.179 1.00 66.25 122 GLN A N 1
ATOM 882 C CA . GLN A 1 122 ? 6.718 5.726 -14.596 1.00 66.25 122 GLN A CA 1
ATOM 883 C C . GLN A 1 122 ? 7.035 6.069 -16.059 1.00 66.25 122 GLN A C 1
ATOM 885 O O . GLN A 1 122 ? 6.563 5.402 -16.971 1.00 66.25 122 GLN A O 1
ATOM 890 N N . GLU A 1 123 ? 7.794 7.148 -16.260 1.00 66.44 123 GLU A N 1
ATOM 891 C CA . GLU A 1 123 ? 8.519 7.526 -17.489 1.00 66.44 123 GLU A CA 1
ATOM 892 C C . GLU A 1 123 ? 7.770 7.397 -18.831 1.00 66.44 123 GLU A C 1
ATOM 894 O O . GLU A 1 123 ? 8.388 7.257 -19.883 1.00 66.44 123 GLU A O 1
ATOM 899 N N . TRP A 1 124 ? 6.441 7.545 -18.833 1.00 67.44 124 TRP A N 1
ATOM 900 C CA . TRP A 1 124 ? 5.588 7.439 -20.030 1.00 67.44 124 TRP A CA 1
ATOM 901 C C . TRP A 1 124 ? 6.029 8.350 -21.187 1.00 67.44 124 TRP A C 1
ATOM 903 O O . TRP A 1 124 ? 5.739 8.075 -22.348 1.00 67.44 124 TRP A O 1
ATOM 913 N N . GLY A 1 125 ? 6.710 9.455 -20.872 1.00 66.62 125 GLY A N 1
ATOM 914 C CA . GLY A 1 125 ? 7.215 10.417 -21.848 1.00 66.62 125 GLY A CA 1
ATOM 915 C C . GLY A 1 125 ? 8.580 10.080 -22.452 1.00 66.62 125 GLY A C 1
ATOM 916 O O . GLY A 1 125 ? 9.019 10.813 -23.336 1.00 66.62 125 GLY A O 1
ATOM 917 N N . ASN A 1 126 ? 9.267 9.030 -21.992 1.00 75.06 126 ASN A N 1
ATOM 918 C CA . ASN A 1 126 ? 10.592 8.666 -22.481 1.00 75.06 126 ASN A CA 1
ATOM 919 C C . ASN A 1 126 ? 10.495 7.579 -23.571 1.00 75.06 126 ASN A C 1
ATOM 921 O O . ASN A 1 126 ? 10.155 6.439 -23.257 1.00 75.06 126 ASN A O 1
ATOM 925 N N . PRO A 1 127 ? 10.839 7.877 -24.839 1.00 77.19 127 PRO A N 1
ATOM 926 C CA . PRO A 1 127 ? 10.761 6.902 -25.929 1.00 77.19 127 PRO A CA 1
ATOM 927 C C . PRO A 1 127 ? 11.727 5.718 -25.784 1.00 77.19 127 PRO A C 1
ATOM 929 O O . PRO A 1 127 ? 11.604 4.748 -26.526 1.00 77.19 127 PRO A O 1
ATOM 932 N N . ALA A 1 128 ? 12.719 5.815 -24.892 1.00 77.75 128 ALA A N 1
ATOM 933 C CA . ALA A 1 128 ? 13.724 4.777 -24.681 1.00 77.75 128 ALA A CA 1
ATOM 934 C C . ALA A 1 128 ? 13.231 3.608 -23.813 1.00 77.75 128 ALA A C 1
ATOM 936 O O . ALA A 1 128 ? 13.867 2.554 -23.821 1.00 77.75 128 ALA A O 1
ATOM 937 N N . TYR A 1 129 ? 12.129 3.780 -23.075 1.00 77.06 129 TYR A N 1
ATOM 938 C CA . TYR A 1 129 ? 11.589 2.757 -22.183 1.00 77.06 129 TYR A CA 1
ATOM 939 C C . TYR A 1 129 ? 10.238 2.257 -22.691 1.00 77.06 129 TYR A C 1
ATOM 941 O O . TYR A 1 129 ? 9.297 3.029 -22.884 1.00 77.06 129 TYR A O 1
ATOM 949 N N . ASP A 1 130 ? 10.161 0.946 -22.901 1.00 79.75 130 ASP A N 1
ATOM 950 C CA . ASP A 1 130 ? 8.947 0.251 -23.321 1.00 79.75 130 ASP A CA 1
ATOM 951 C C . ASP A 1 130 ? 8.344 -0.538 -22.151 1.00 79.75 130 ASP A C 1
ATOM 953 O O . ASP A 1 130 ? 8.986 -0.735 -21.117 1.00 79.75 130 ASP A O 1
ATOM 957 N N . GLY A 1 131 ? 7.082 -0.930 -22.287 1.00 83.44 131 GLY A N 1
ATOM 958 C CA . GLY A 1 131 ? 6.356 -1.668 -21.261 1.00 83.44 131 GLY A CA 1
ATOM 959 C C . GLY A 1 131 ? 4.890 -1.878 -21.626 1.00 83.44 131 GLY A C 1
ATOM 960 O O . GLY A 1 131 ? 4.387 -1.330 -22.608 1.00 83.44 131 GLY A O 1
ATOM 961 N N . ASN A 1 132 ? 4.197 -2.679 -20.818 1.00 89.69 132 ASN A N 1
ATOM 962 C CA . ASN A 1 132 ? 2.821 -3.117 -21.083 1.00 89.69 132 ASN A CA 1
ATOM 963 C C . ASN A 1 132 ? 1.831 -2.779 -19.952 1.00 89.69 132 ASN A C 1
ATOM 965 O O . ASN A 1 132 ? 0.715 -3.307 -19.919 1.00 89.69 132 ASN A O 1
ATOM 969 N N . VAL A 1 133 ? 2.228 -1.904 -19.022 1.00 87.31 133 VAL A N 1
ATOM 970 C CA . VAL A 1 133 ? 1.456 -1.512 -17.827 1.00 87.31 133 VAL A CA 1
ATOM 971 C C . VAL A 1 133 ? 0.038 -1.045 -18.168 1.00 87.31 133 VAL A C 1
ATOM 973 O O . VAL A 1 133 ? -0.899 -1.273 -17.401 1.00 87.31 133 VAL A O 1
ATOM 976 N N . GLU A 1 134 ? -0.157 -0.436 -19.338 1.00 87.06 134 GLU A N 1
ATOM 977 C CA . GLU A 1 134 ? -1.439 0.108 -19.789 1.00 87.06 134 GLU A CA 1
ATOM 978 C C . GLU A 1 134 ? -2.508 -0.976 -19.936 1.00 87.06 134 GLU A C 1
ATOM 980 O O . GLU A 1 134 ? -3.688 -0.727 -19.682 1.00 87.06 134 GLU A O 1
ATOM 985 N N . GLN A 1 135 ? -2.101 -2.203 -20.277 1.00 89.94 135 GLN A N 1
ATOM 986 C CA . GLN A 1 135 ? -3.002 -3.355 -20.384 1.00 89.94 135 GLN A CA 1
ATOM 987 C C . GLN A 1 135 ? -3.608 -3.734 -19.022 1.00 89.94 135 GLN A C 1
ATOM 989 O O . GLN A 1 135 ? -4.691 -4.319 -18.946 1.00 89.94 135 GLN A O 1
ATOM 994 N N . TYR A 1 136 ? -2.939 -3.339 -17.937 1.00 91.19 136 TYR A N 1
ATOM 995 C CA . TYR A 1 136 ? -3.312 -3.610 -16.552 1.00 91.19 136 TYR A CA 1
ATOM 996 C C . TYR A 1 136 ? -3.830 -2.366 -15.819 1.00 91.19 136 TYR A C 1
ATOM 998 O O . TYR A 1 136 ? -4.051 -2.419 -14.609 1.00 91.19 136 TYR A O 1
ATOM 1006 N N . ALA A 1 137 ? -4.100 -1.263 -16.533 1.00 89.75 137 ALA A N 1
ATOM 1007 C CA . ALA A 1 137 ? -4.569 0.008 -15.967 1.00 89.75 137 ALA A CA 1
ATOM 1008 C C . ALA A 1 137 ? -5.760 -0.147 -15.000 1.00 89.75 137 ALA A C 1
ATOM 1010 O O . ALA A 1 137 ? -5.867 0.562 -13.998 1.00 89.75 137 ALA A O 1
ATOM 1011 N N . TRP A 1 138 ? -6.644 -1.110 -15.263 1.00 91.88 138 TRP A N 1
ATOM 1012 C CA . TRP A 1 138 ? -7.808 -1.403 -14.430 1.00 91.88 138 TRP A CA 1
ATOM 1013 C C . TRP A 1 138 ? -7.445 -1.868 -13.010 1.00 91.88 138 TRP A C 1
ATOM 1015 O O . TRP A 1 138 ? -8.138 -1.487 -12.068 1.00 91.88 138 TRP A O 1
ATOM 1025 N N . LEU A 1 139 ? -6.356 -2.629 -12.827 1.00 93.81 139 LEU A N 1
ATOM 1026 C CA . LEU A 1 139 ? -5.883 -3.033 -11.497 1.00 93.81 139 LEU A CA 1
ATOM 1027 C C . LEU A 1 139 ? -5.484 -1.800 -10.690 1.00 93.81 139 LEU A C 1
ATOM 1029 O O . LEU A 1 139 ? -5.939 -1.627 -9.562 1.00 93.81 139 LEU A O 1
ATOM 1033 N N . PHE A 1 140 ? -4.709 -0.901 -11.295 1.00 93.69 140 PHE A N 1
ATOM 1034 C CA . PHE A 1 140 ? -4.278 0.338 -10.652 1.00 93.69 140 PHE A CA 1
ATOM 1035 C C . PHE A 1 140 ? -5.461 1.260 -10.327 1.00 93.69 140 PHE A C 1
ATOM 1037 O O . PHE A 1 140 ? -5.501 1.836 -9.242 1.00 93.69 140 PHE A O 1
ATOM 1044 N N . LEU A 1 141 ? -6.475 1.338 -11.198 1.00 94.19 141 LEU A N 1
ATOM 1045 C CA . LEU A 1 141 ? -7.716 2.070 -10.911 1.00 94.19 141 LEU A CA 1
ATOM 1046 C C . LEU A 1 141 ? -8.457 1.505 -9.693 1.00 94.19 141 LEU A C 1
ATOM 1048 O O . LEU A 1 141 ? -8.935 2.283 -8.865 1.00 94.19 141 LEU A O 1
ATOM 1052 N N . VAL A 1 142 ? -8.518 0.176 -9.544 1.00 96.44 142 VAL A N 1
ATOM 1053 C CA . VAL A 1 142 ? -9.088 -0.461 -8.346 1.00 96.44 142 VAL A CA 1
ATOM 1054 C C . VAL A 1 142 ? -8.318 -0.040 -7.094 1.00 96.44 142 VAL A C 1
ATOM 1056 O O . VAL A 1 142 ? -8.953 0.291 -6.094 1.00 96.44 142 VAL A O 1
ATOM 1059 N N . LEU A 1 143 ? -6.982 0.021 -7.142 1.00 96.69 143 LEU A N 1
ATOM 1060 C CA . LEU A 1 143 ? -6.175 0.474 -6.000 1.00 96.69 143 LEU A CA 1
ATOM 1061 C C . LEU A 1 143 ? -6.427 1.948 -5.662 1.00 96.69 143 LEU A C 1
ATOM 1063 O O . LEU A 1 143 ? -6.577 2.281 -4.490 1.00 96.69 143 LEU A O 1
ATOM 1067 N N . ILE A 1 144 ? -6.520 2.828 -6.662 1.00 95.94 144 ILE A N 1
ATOM 1068 C CA . ILE A 1 144 ? -6.761 4.264 -6.447 1.00 95.94 144 ILE A CA 1
ATOM 1069 C C . ILE A 1 144 ? -8.144 4.487 -5.830 1.00 95.94 144 ILE A C 1
ATOM 1071 O O . ILE A 1 144 ? -8.267 5.141 -4.793 1.00 95.94 144 ILE A O 1
ATOM 1075 N N . ILE A 1 145 ? -9.188 3.930 -6.449 1.00 96.69 145 ILE A N 1
ATOM 1076 C CA . ILE A 1 145 ? -10.573 4.099 -5.994 1.00 96.69 145 ILE A CA 1
ATOM 1077 C C . ILE A 1 145 ? -10.765 3.418 -4.636 1.00 96.69 145 ILE A C 1
ATOM 1079 O O . ILE A 1 145 ? -11.338 4.011 -3.722 1.00 96.69 145 ILE A O 1
ATOM 1083 N N . GLY A 1 146 ? -10.249 2.197 -4.479 1.00 96.25 146 GLY A N 1
ATOM 1084 C CA . GLY A 1 146 ? -10.276 1.461 -3.221 1.00 96.25 146 GLY A CA 1
ATOM 1085 C C . GLY A 1 146 ? -9.545 2.207 -2.109 1.00 96.25 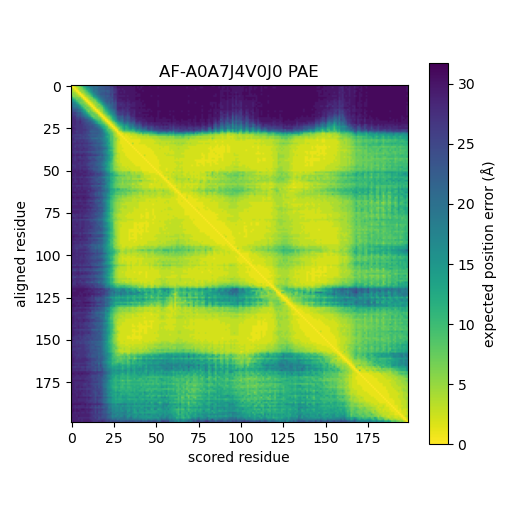146 GLY A C 1
ATOM 1086 O O . GLY A 1 146 ? -10.097 2.378 -1.026 1.00 96.25 146 GLY A O 1
ATOM 1087 N N . GLY A 1 147 ? -8.359 2.746 -2.397 1.00 95.88 147 GLY A N 1
ATOM 1088 C CA . GLY A 1 147 ? -7.598 3.598 -1.488 1.00 95.88 147 GLY A CA 1
ATOM 1089 C C . GLY A 1 147 ? -8.390 4.828 -1.047 1.00 95.88 147 GLY A C 1
ATOM 1090 O O . GLY A 1 147 ? -8.519 5.066 0.149 1.00 95.88 147 GLY A O 1
ATOM 1091 N N . LEU A 1 148 ? -9.012 5.562 -1.971 1.00 96.06 148 LEU A N 1
ATOM 1092 C CA . LEU A 1 148 ? -9.843 6.726 -1.634 1.00 96.06 148 LEU A CA 1
ATOM 1093 C C . LEU A 1 148 ? -11.036 6.360 -0.741 1.00 96.06 148 LEU A C 1
ATOM 1095 O O . LEU A 1 148 ? -11.278 7.014 0.275 1.00 96.06 148 LEU A O 1
ATOM 1099 N N . ILE A 1 149 ? -11.761 5.295 -1.090 1.00 95.62 149 ILE A N 1
ATOM 1100 C CA . ILE A 1 149 ? -12.904 4.813 -0.307 1.00 95.62 149 ILE A CA 1
ATOM 1101 C C . ILE A 1 149 ? -12.452 4.407 1.098 1.00 95.62 149 ILE A C 1
ATOM 1103 O O . ILE A 1 149 ? -13.069 4.813 2.084 1.00 95.62 149 ILE A O 1
ATOM 1107 N N . LEU A 1 150 ? -11.372 3.628 1.205 1.00 95.19 150 LEU A N 1
ATOM 1108 C CA . LEU A 1 150 ? -10.836 3.176 2.486 1.00 95.19 150 LEU A CA 1
ATOM 1109 C C . LEU A 1 150 ? -10.292 4.332 3.316 1.00 95.19 150 LEU A C 1
ATOM 1111 O O . LEU A 1 150 ? -10.444 4.303 4.533 1.00 95.19 150 LEU A O 1
ATOM 1115 N N . LEU A 1 151 ? -9.708 5.357 2.698 1.00 94.88 151 LEU A N 1
ATOM 1116 C CA . LEU A 1 151 ? -9.243 6.550 3.398 1.00 94.88 151 LEU A CA 1
ATOM 1117 C C . LEU A 1 151 ? -10.416 7.287 4.050 1.00 94.88 151 LEU A C 1
ATOM 1119 O O . LEU A 1 151 ? -10.398 7.523 5.256 1.00 94.88 151 LEU A O 1
ATOM 1123 N N . ILE A 1 152 ? -11.464 7.583 3.276 1.00 93.12 152 ILE A N 1
ATOM 1124 C CA . ILE A 1 152 ? -12.667 8.264 3.777 1.00 93.12 152 ILE A CA 1
ATOM 1125 C C . ILE A 1 152 ? -13.336 7.423 4.870 1.00 93.12 152 ILE A C 1
ATOM 1127 O O . ILE A 1 152 ? -13.653 7.929 5.949 1.00 93.12 152 ILE A O 1
ATOM 1131 N N . ALA A 1 153 ? -13.513 6.124 4.614 1.00 91.69 153 ALA A N 1
ATOM 1132 C CA . ALA A 1 153 ? -14.144 5.215 5.556 1.00 91.69 153 ALA A CA 1
ATOM 1133 C C . ALA A 1 153 ? -13.337 5.102 6.853 1.00 91.69 153 ALA A C 1
ATOM 1135 O O . ALA A 1 153 ? -13.895 5.289 7.929 1.00 91.69 153 ALA A O 1
ATOM 1136 N N . SER A 1 154 ? -12.034 4.829 6.771 1.00 90.88 154 SER A N 1
ATOM 1137 C CA . SER A 1 154 ? -11.187 4.613 7.947 1.00 90.88 154 SER A CA 1
ATOM 1138 C C . SER A 1 154 ? -11.050 5.869 8.801 1.00 90.88 154 SER A C 1
ATOM 1140 O O . SER A 1 154 ? -11.186 5.760 10.016 1.00 90.88 154 SER A O 1
ATOM 1142 N N . LEU A 1 155 ? -10.885 7.055 8.203 1.00 89.44 155 LEU A N 1
ATOM 1143 C CA . LEU A 1 155 ? -10.827 8.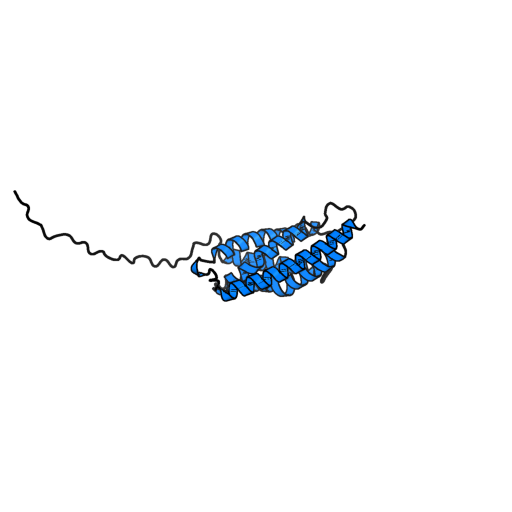314 8.952 1.00 89.44 155 LEU A CA 1
ATOM 1144 C C . LEU A 1 155 ? -12.120 8.580 9.730 1.00 89.44 155 LEU A C 1
ATOM 1146 O O . LEU A 1 155 ? -12.058 9.001 10.881 1.00 89.44 155 LEU A O 1
ATOM 1150 N N . SER A 1 156 ? -13.282 8.251 9.155 1.00 88.31 156 SER A N 1
ATOM 1151 C CA . SER A 1 156 ? -14.571 8.400 9.846 1.00 88.31 156 SER A CA 1
ATOM 1152 C C . SER A 1 156 ? -14.756 7.461 11.052 1.00 88.31 156 SER A C 1
ATOM 1154 O O . SER A 1 156 ? -15.649 7.681 11.867 1.00 88.31 156 SER A O 1
ATOM 1156 N N . MET A 1 157 ? -13.920 6.421 11.196 1.00 87.31 157 MET A N 1
ATOM 1157 C CA . MET A 1 157 ? -13.991 5.456 12.307 1.00 87.31 157 MET A CA 1
ATOM 1158 C C . MET A 1 157 ? -13.240 5.905 13.570 1.00 87.31 157 MET A C 1
ATOM 1160 O O . MET A 1 157 ? -13.355 5.243 14.610 1.00 87.31 157 MET A O 1
ATOM 1164 N N . PHE A 1 158 ? -12.442 6.972 13.487 1.00 87.62 158 PHE A N 1
ATOM 1165 C CA . PHE A 1 158 ? -11.684 7.508 14.616 1.00 87.62 158 PHE A CA 1
ATOM 1166 C C . PHE A 1 158 ? -12.379 8.734 15.198 1.00 87.62 158 PHE A C 1
ATOM 1168 O O . PHE A 1 158 ? -12.913 9.576 14.481 1.00 87.62 158 PHE A O 1
ATOM 1175 N N . THR A 1 159 ? -12.352 8.836 16.522 1.00 84.50 159 THR A N 1
ATOM 1176 C CA . THR A 1 159 ? -12.888 9.981 17.265 1.00 84.50 159 THR A CA 1
ATOM 1177 C C . THR A 1 159 ? -11.762 10.758 17.939 1.00 84.50 159 THR A C 1
ATOM 1179 O O . THR A 1 159 ? -10.650 10.253 18.081 1.00 84.50 159 THR A O 1
ATOM 1182 N N . GLU A 1 160 ? -12.044 11.964 18.438 1.00 80.62 160 GLU A N 1
ATOM 1183 C CA . GLU A 1 160 ? -11.073 12.765 19.207 1.00 80.62 160 GLU A CA 1
ATOM 1184 C C . GLU A 1 160 ? -10.480 12.006 20.406 1.00 80.62 160 GLU A C 1
ATOM 1186 O O . GLU A 1 160 ? -9.344 12.246 20.807 1.00 80.62 160 GLU A O 1
ATOM 1191 N N . ARG A 1 161 ? -11.225 11.040 20.959 1.00 80.25 161 ARG A N 1
ATOM 1192 C CA . ARG A 1 161 ? -10.767 10.187 22.065 1.00 80.25 161 ARG A CA 1
ATOM 1193 C C . ARG A 1 161 ? -9.693 9.186 21.650 1.00 80.25 161 ARG A C 1
ATOM 1195 O O . ARG A 1 161 ? -8.952 8.713 22.506 1.00 80.25 161 ARG A O 1
ATOM 1202 N N . ASP A 1 162 ? -9.628 8.851 20.365 1.00 82.12 162 ASP A N 1
ATOM 1203 C CA . ASP A 1 162 ? -8.629 7.946 19.803 1.00 82.12 162 ASP A CA 1
ATOM 1204 C C . ASP A 1 162 ? -7.330 8.692 19.419 1.00 82.12 162 ASP A C 1
ATOM 1206 O O . ASP A 1 162 ? -6.367 8.059 18.983 1.00 82.12 162 ASP A O 1
ATOM 1210 N N . ALA A 1 163 ? -7.276 10.024 19.581 1.00 78.81 163 ALA A N 1
ATOM 1211 C CA . ALA A 1 163 ? -6.103 10.821 19.239 1.00 78.81 163 ALA A CA 1
ATOM 1212 C C . ALA A 1 163 ? -4.899 10.482 20.147 1.00 78.81 163 ALA A C 1
ATOM 1214 O O . ALA A 1 163 ? -5.027 10.455 21.377 1.00 78.81 163 ALA A O 1
ATOM 1215 N N . PRO A 1 164 ? -3.701 10.251 19.578 1.00 78.50 164 PRO A N 1
ATOM 1216 C CA . PRO A 1 164 ? -2.518 9.931 20.364 1.00 78.50 164 PRO A CA 1
ATOM 1217 C C . PRO A 1 164 ? -2.068 11.130 21.209 1.00 78.50 164 PRO A C 1
ATOM 1219 O O . PRO A 1 164 ? -1.796 12.216 20.698 1.00 78.50 164 PRO A O 1
ATOM 1222 N N . VAL A 1 165 ? -1.927 10.922 22.521 1.00 82.88 165 VAL A N 1
ATOM 1223 C CA . VAL A 1 165 ? -1.412 11.945 23.443 1.00 82.88 165 VAL A CA 1
ATOM 1224 C C . VAL A 1 165 ? 0.110 11.828 23.527 1.00 82.88 165 VAL A C 1
ATOM 1226 O O . VAL A 1 165 ? 0.651 10.955 24.212 1.00 82.88 165 VAL A O 1
ATOM 1229 N N . PHE A 1 166 ? 0.829 12.715 22.838 1.00 78.31 166 PHE A N 1
ATOM 1230 C CA . PHE A 1 166 ? 2.291 12.733 22.884 1.00 78.31 166 PHE A CA 1
ATOM 1231 C C . PHE A 1 166 ? 2.799 13.267 24.227 1.00 78.31 166 PHE A C 1
ATOM 1233 O O . PHE A 1 166 ? 2.595 14.426 24.589 1.00 78.31 166 PHE A O 1
ATOM 1240 N N . ARG A 1 167 ? 3.536 12.434 24.967 1.00 88.38 167 ARG A N 1
ATOM 1241 C CA . ARG A 1 167 ? 4.278 12.881 26.152 1.00 88.38 167 ARG A CA 1
ATOM 1242 C C . ARG A 1 167 ? 5.560 13.592 25.708 1.00 88.38 167 ARG A C 1
ATOM 1244 O O . ARG A 1 167 ? 6.193 13.197 24.732 1.00 88.38 167 ARG A O 1
ATOM 1251 N N . ARG A 1 168 ? 6.020 14.597 26.466 1.00 86.94 168 ARG A N 1
ATOM 1252 C CA . ARG A 1 168 ? 7.250 15.365 26.147 1.00 86.94 168 ARG A CA 1
ATOM 1253 C C . ARG A 1 168 ? 8.498 14.486 25.943 1.00 86.94 168 ARG A C 1
ATOM 1255 O O . ARG A 1 168 ? 9.411 14.870 25.221 1.00 86.94 168 ARG A O 1
ATOM 1262 N N . GLY A 1 169 ? 8.563 13.323 26.597 1.00 87.56 169 GLY A N 1
ATOM 1263 C CA . GLY A 1 169 ? 9.648 12.349 26.423 1.00 87.56 169 GLY A CA 1
ATOM 1264 C C . GLY A 1 169 ? 9.590 11.620 25.079 1.00 87.56 169 GLY A C 1
ATOM 1265 O O . GLY A 1 169 ? 10.561 11.655 24.331 1.00 87.56 169 GLY A O 1
ATOM 1266 N N . SER A 1 170 ? 8.442 11.021 24.746 1.00 85.38 170 SER A N 1
ATOM 1267 C CA . SER A 1 170 ? 8.251 10.304 23.479 1.00 85.38 170 SER A CA 1
ATOM 1268 C C . SER A 1 170 ? 8.346 11.236 22.274 1.00 85.38 170 SER A C 1
ATOM 1270 O O . SER A 1 170 ? 8.900 10.848 21.253 1.00 85.38 170 SER A O 1
ATOM 1272 N N . LEU A 1 171 ? 7.880 12.482 22.411 1.00 90.88 171 LEU A N 1
ATOM 1273 C CA . LEU A 1 171 ? 7.998 13.489 21.360 1.00 90.88 171 LEU A CA 1
ATOM 1274 C C . LEU A 1 171 ? 9.463 13.808 21.035 1.00 90.88 171 LEU A C 1
ATOM 1276 O O . LEU A 1 171 ? 9.820 13.877 19.867 1.00 90.88 171 LEU A O 1
ATOM 1280 N N . ARG A 1 172 ? 10.328 13.952 22.049 1.00 93.25 172 ARG A N 1
ATOM 1281 C CA . ARG A 1 172 ? 11.763 14.199 21.821 1.00 93.25 172 ARG A CA 1
ATOM 1282 C C . ARG A 1 172 ? 12.434 13.051 21.078 1.00 93.25 172 ARG A C 1
ATOM 1284 O O . ARG A 1 172 ? 13.194 13.306 20.153 1.00 93.25 172 ARG A O 1
ATOM 1291 N N . VAL A 1 173 ? 12.139 11.809 21.465 1.00 92.94 173 VAL A N 1
ATOM 1292 C CA . VAL A 1 173 ? 12.679 10.622 20.784 1.00 92.94 173 VAL A CA 1
ATOM 1293 C C . VAL A 1 173 ? 12.184 10.564 19.341 1.00 92.94 173 VAL A C 1
ATOM 1295 O O . VAL A 1 173 ? 12.992 10.411 18.433 1.00 92.94 173 VAL A O 1
ATOM 1298 N N . PHE A 1 174 ? 10.881 10.756 19.125 1.00 90.69 174 PHE A N 1
ATOM 1299 C CA . PHE A 1 174 ? 10.292 10.782 17.788 1.00 90.69 174 PHE A CA 1
ATOM 1300 C C . PHE A 1 174 ? 10.953 11.837 16.893 1.00 90.69 174 PHE A C 1
ATOM 1302 O O . PHE A 1 174 ? 11.400 11.513 15.797 1.00 90.69 174 PHE A O 1
ATOM 1309 N N . VAL A 1 175 ? 11.081 13.075 17.381 1.00 94.00 175 VAL A N 1
ATOM 1310 C CA . VAL A 1 175 ? 11.723 14.167 16.636 1.00 94.00 175 VAL A CA 1
ATOM 1311 C C . VAL A 1 175 ? 13.183 13.841 16.335 1.00 94.00 175 VAL A C 1
ATOM 1313 O O . VAL A 1 175 ? 13.606 14.008 15.199 1.00 94.00 175 VAL A O 1
ATOM 1316 N N . ALA A 1 176 ? 13.946 13.332 17.306 1.00 95.56 176 ALA A N 1
ATOM 1317 C CA . ALA A 1 176 ? 15.349 12.983 17.089 1.00 95.56 176 ALA 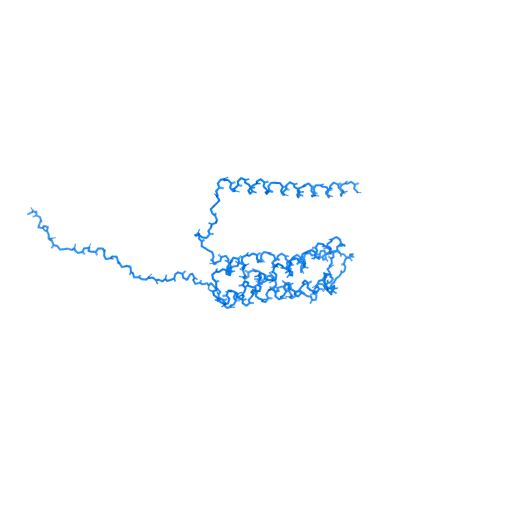A CA 1
ATOM 1318 C C . ALA A 1 176 ? 15.517 11.903 16.007 1.00 95.56 176 ALA A C 1
ATOM 1320 O O . ALA A 1 176 ? 16.348 12.053 15.112 1.00 95.56 176 ALA A O 1
ATOM 1321 N N . VAL A 1 177 ? 14.695 10.848 16.054 1.00 95.56 177 VAL A N 1
ATOM 1322 C CA . VAL A 1 177 ? 14.705 9.772 15.052 1.00 95.56 177 VAL A CA 1
ATOM 1323 C C . VAL A 1 177 ? 14.295 10.300 13.676 1.00 95.56 177 VAL A C 1
ATOM 1325 O O . VAL A 1 177 ? 14.955 9.989 12.688 1.00 95.56 177 VAL A O 1
ATOM 1328 N N . MET A 1 178 ? 13.257 11.136 13.597 1.00 94.62 178 MET A N 1
ATOM 1329 C CA . MET A 1 178 ? 12.823 11.741 12.334 1.00 94.62 178 MET A CA 1
ATOM 1330 C C . MET A 1 178 ? 13.868 12.688 11.750 1.00 94.62 178 MET A C 1
ATOM 1332 O O . MET A 1 178 ? 14.145 12.612 10.559 1.00 94.62 178 MET A O 1
ATOM 1336 N N . CYS A 1 179 ? 14.503 13.532 12.565 1.00 96.50 179 CYS A N 1
ATOM 1337 C CA . CYS A 1 179 ? 15.592 14.390 12.106 1.00 96.50 179 CYS A CA 1
ATOM 1338 C C . CYS A 1 179 ? 16.759 13.566 11.556 1.00 96.50 179 CYS A C 1
ATOM 1340 O O . CYS A 1 179 ? 17.262 13.885 10.484 1.00 96.50 179 CYS A O 1
ATOM 1342 N N . LEU A 1 180 ? 17.157 12.493 12.246 1.00 96.12 180 LEU A N 1
ATOM 1343 C CA . LEU A 1 180 ? 18.210 11.599 11.765 1.00 96.12 180 LEU A CA 1
ATOM 1344 C C . LEU A 1 180 ? 17.849 10.990 10.402 1.00 96.12 180 LEU A C 1
ATOM 1346 O O . LEU A 1 180 ? 18.659 11.021 9.479 1.00 96.12 180 LEU A O 1
ATOM 1350 N N . PHE A 1 181 ? 16.624 10.478 10.266 1.00 93.69 181 PHE A N 1
ATOM 1351 C CA . PHE A 1 181 ? 16.149 9.862 9.029 1.00 93.69 181 PHE A CA 1
ATOM 1352 C C . PHE A 1 181 ? 16.083 10.867 7.869 1.00 93.69 181 PHE A C 1
ATOM 1354 O O . PHE A 1 181 ? 16.550 10.577 6.771 1.00 93.69 181 PHE A O 1
ATOM 1361 N N . LEU A 1 182 ? 15.578 12.078 8.120 1.00 94.19 182 LEU A N 1
ATOM 1362 C CA . LEU A 1 182 ? 15.517 13.148 7.122 1.00 94.19 182 LEU A CA 1
ATOM 1363 C C . LEU A 1 182 ? 16.909 13.628 6.695 1.00 94.19 182 LEU A C 1
ATOM 1365 O O . LEU A 1 182 ? 17.115 13.888 5.514 1.00 94.19 182 LEU A O 1
ATOM 1369 N N . ILE A 1 183 ? 17.872 13.708 7.619 1.00 96.25 183 ILE A N 1
ATOM 1370 C CA . ILE A 1 183 ? 19.263 14.048 7.285 1.00 96.25 183 ILE A CA 1
ATOM 1371 C C . ILE A 1 183 ? 19.873 12.969 6.387 1.00 96.25 183 ILE A C 1
ATOM 1373 O O . ILE A 1 183 ? 20.510 13.304 5.394 1.00 96.25 183 ILE A O 1
ATOM 1377 N N . MET A 1 184 ? 19.651 11.688 6.694 1.00 94.56 184 MET A N 1
ATOM 1378 C CA . MET A 1 184 ? 20.126 10.584 5.856 1.00 94.56 184 MET A CA 1
ATOM 1379 C C . MET A 1 184 ? 19.580 10.690 4.423 1.00 94.56 184 MET A C 1
ATOM 1381 O O . MET A 1 184 ? 20.356 10.626 3.471 1.00 94.56 184 MET A O 1
ATOM 1385 N N . PHE A 1 185 ? 18.272 10.927 4.264 1.00 89.62 185 PHE A N 1
ATOM 1386 C CA . PHE A 1 185 ? 17.657 11.151 2.950 1.00 89.62 185 PHE A CA 1
ATOM 1387 C C . PHE A 1 185 ? 18.205 12.395 2.243 1.00 89.62 185 PHE A C 1
ATOM 1389 O O . PHE A 1 185 ? 18.486 12.342 1.049 1.00 89.62 185 PHE A O 1
ATOM 1396 N N . ALA A 1 186 ? 18.395 13.500 2.969 1.00 92.19 186 ALA A N 1
ATOM 1397 C CA . ALA A 1 186 ? 18.949 14.727 2.404 1.00 92.19 186 ALA A CA 1
ATOM 1398 C C . ALA A 1 186 ? 20.374 14.519 1.868 1.00 92.19 186 ALA A C 1
ATOM 1400 O O . ALA A 1 186 ? 20.701 15.027 0.800 1.00 92.19 186 ALA A O 1
ATOM 1401 N N . VAL A 1 187 ? 21.205 13.746 2.577 1.00 94.25 187 VAL A N 1
ATOM 1402 C CA . VAL A 1 187 ? 22.564 13.407 2.130 1.00 94.25 187 VAL A CA 1
ATOM 1403 C C . VAL A 1 187 ? 22.531 12.541 0.872 1.00 94.25 187 VAL A C 1
ATOM 1405 O O . VAL A 1 187 ? 23.241 12.858 -0.078 1.00 94.25 187 VAL A O 1
ATOM 1408 N N . MET A 1 188 ? 21.689 11.503 0.839 1.00 91.50 188 MET A N 1
ATOM 1409 C CA . MET A 1 188 ? 21.521 10.639 -0.338 1.00 91.50 188 MET A CA 1
ATOM 1410 C C . MET A 1 188 ? 21.100 11.446 -1.576 1.00 91.50 188 MET A C 1
ATOM 1412 O O . MET A 1 188 ? 21.672 11.298 -2.653 1.00 91.50 188 MET A O 1
ATOM 1416 N N . TRP A 1 189 ? 20.148 12.363 -1.410 1.00 88.25 189 TRP A N 1
ATOM 1417 C CA . TRP A 1 189 ? 19.682 13.204 -2.510 1.00 88.25 189 TRP A CA 1
ATOM 1418 C C . TRP A 1 189 ? 20.753 14.198 -2.978 1.00 88.25 189 TRP A C 1
ATOM 1420 O O . TRP A 1 189 ? 20.931 14.425 -4.174 1.00 88.25 189 TRP A O 1
ATOM 1430 N N . LEU A 1 190 ? 21.517 14.766 -2.038 1.00 92.62 190 LEU A N 1
ATOM 1431 C CA . LEU A 1 190 ? 22.619 15.666 -2.364 1.00 92.62 190 LEU A C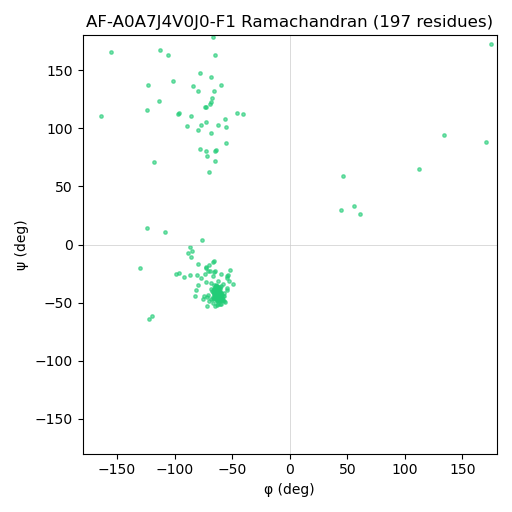A 1
ATOM 1432 C C . LEU A 1 190 ? 23.732 14.944 -3.138 1.00 92.62 190 LEU A C 1
ATOM 1434 O O . LEU A 1 190 ? 24.321 15.551 -4.031 1.00 92.62 190 LEU A O 1
ATOM 1438 N N . SER A 1 191 ? 24.013 13.671 -2.832 1.00 87.19 191 SER A N 1
ATOM 1439 C CA . SER A 1 191 ? 24.987 12.890 -3.605 1.00 87.19 191 SER A CA 1
ATOM 1440 C C . SER A 1 191 ? 24.556 12.678 -5.054 1.00 87.19 191 SER A C 1
ATOM 1442 O O . SER A 1 191 ? 25.372 12.910 -5.941 1.00 87.19 191 SER A O 1
ATOM 1444 N N . GLU A 1 192 ? 23.286 12.341 -5.304 1.00 84.62 192 GLU A N 1
ATOM 1445 C CA . GLU A 1 192 ? 22.774 12.178 -6.675 1.00 84.62 192 GLU A CA 1
ATOM 1446 C C . GLU A 1 192 ? 22.835 13.494 -7.463 1.00 84.62 192 GLU A C 1
ATOM 1448 O O . GLU A 1 192 ? 23.272 13.520 -8.612 1.00 84.62 192 GLU A O 1
ATOM 1453 N N . LEU A 1 193 ? 22.474 14.620 -6.834 1.00 86.88 193 LEU A N 1
ATOM 1454 C CA . LEU A 1 193 ? 22.597 15.933 -7.471 1.00 86.88 193 LEU A CA 1
ATOM 1455 C C . LEU A 1 193 ? 24.041 16.278 -7.844 1.00 86.88 193 LEU A C 1
ATOM 1457 O O . LEU A 1 193 ? 24.282 16.833 -8.915 1.00 86.88 193 LEU A O 1
ATOM 1461 N N . MET A 1 194 ? 24.999 16.000 -6.956 1.00 88.62 194 MET A N 1
ATOM 1462 C CA . MET A 1 194 ? 26.410 16.281 -7.225 1.00 88.62 194 MET A CA 1
ATOM 1463 C C . MET A 1 194 ? 26.951 15.431 -8.375 1.00 88.62 194 MET A C 1
ATOM 1465 O O . MET A 1 194 ? 27.702 15.954 -9.196 1.00 88.62 194 MET A O 1
ATOM 1469 N N . GLU A 1 195 ? 26.540 14.166 -8.468 1.00 88.38 195 GLU A N 1
ATOM 1470 C CA . GLU A 1 195 ? 26.907 13.275 -9.570 1.00 88.38 195 GLU A CA 1
ATOM 1471 C C . GLU A 1 195 ? 26.412 13.825 -10.916 1.00 88.38 195 GLU A C 1
ATOM 1473 O O . GLU A 1 195 ? 27.207 13.998 -11.844 1.00 88.38 195 GLU A O 1
ATOM 1478 N N . VAL A 1 196 ? 25.142 14.241 -10.984 1.00 83.44 196 VAL A N 1
ATOM 1479 C CA . VAL A 1 196 ? 24.555 14.848 -12.191 1.00 83.44 196 VAL A CA 1
ATOM 1480 C C . VAL A 1 196 ? 25.235 16.167 -12.564 1.00 83.44 196 VAL A C 1
ATOM 1482 O O . VAL A 1 196 ? 25.476 16.405 -13.737 1.00 83.44 196 VAL A O 1
ATOM 1485 N N . MET A 1 197 ? 25.580 17.024 -11.597 1.00 83.88 197 MET A N 1
ATOM 1486 C CA . MET A 1 197 ? 26.282 18.287 -11.888 1.00 83.88 197 MET A CA 1
ATOM 1487 C C . MET A 1 197 ? 27.727 18.091 -12.363 1.00 83.88 197 MET A C 1
ATOM 1489 O O . MET A 1 197 ? 28.301 19.002 -12.958 1.00 83.88 197 MET A O 1
ATOM 1493 N N . SER A 1 198 ? 28.337 16.950 -12.040 1.00 82.62 198 SER A N 1
ATOM 1494 C CA . SER A 1 198 ? 29.719 16.635 -12.412 1.00 82.62 198 SER A CA 1
ATOM 1495 C C . SER A 1 198 ? 29.862 15.960 -13.781 1.00 82.62 198 SER A C 1
ATOM 1497 O O . SER A 1 198 ? 30.993 15.786 -14.239 1.00 82.62 198 SER A O 1
ATOM 1499 N N . THR A 1 199 ? 28.739 15.603 -14.416 1.00 65.12 199 THR A N 1
ATOM 1500 C CA . THR A 1 199 ? 28.664 14.937 -15.726 1.00 65.12 199 THR A CA 1
ATOM 1501 C C . THR A 1 199 ? 28.180 15.915 -16.791 1.00 65.12 199 THR A C 1
ATOM 1503 O O . THR A 1 199 ? 28.755 15.901 -17.902 1.00 65.12 199 THR A O 1
#

Mean predicted aligned error: 11.17 Å

Foldseek 3Di:
DDDDDDPDDDPPVPPPPDDPPVPPPPQPDDLLVLLVLLLLLLVLLLVCLCCAPQHVPVWFFQADPVVSVVVNVLSVCSNPPLSCLSNVLSVCSVVVHLCSLVSLQVHLVVLLCCLCCRLPNHPPVDPVGDTDSPVVNVSSVSSNVSSVSSNSRSVVSDDPVNDDDDDPVNVVVVVVVVVVVVVVVVVVVVVVVVVVVVD

Secondary structure (DSSP, 8-state):
---------------------------SS-HHHHHHHHHHHHHHHHHHHHHSTTTT--S--SS-HHHHHHHHHHHHHIIIIIHHHHHHHHHHHHTT-TTHHHHHTTSHHHHHHHHHIIIIISSTT-TT----GGGGHHHHHHHHHHHHHHHHHHHHT--GGGS----HHHHHHHHHHHHHHHHHHHHHHHHHHHHHHH-

pLDDT: mean 83.4, std 18.14, range [32.0, 97.62]

Nearest PDB structures (foldseek):
  7vg4-assembly3_F  TM=3.924E-01  e=2.225E+00  Methylorubrum extorquens AM1
  7c4s-assembly2_B  TM=2.289E-01  e=1.290E+00  Homo sapiens
  6gv1-assembly1_A  TM=3.208E-01  e=8.079E+00  Escherichia coli K-12

Solvent-accessible surface area (backbone atoms only — not comparable to full-atom values): 11162 Å² total; per-residue (Å²): 140,84,82,82,87,77,92,79,81,90,74,77,82,71,80,75,87,73,76,89,64,78,83,67,71,80,62,96,59,59,62,63,54,56,16,49,41,30,33,54,30,18,52,40,51,36,49,52,30,43,36,18,68,67,67,62,46,70,42,36,66,26,58,55,74,71,50,51,57,53,49,33,56,49,28,51,47,37,55,73,46,50,21,51,35,24,38,52,16,11,53,32,35,60,68,68,41,83,70,16,54,72,38,40,58,68,46,18,67,56,31,32,48,51,16,48,44,68,58,70,55,46,51,83,87,42,91,89,46,66,62,51,48,75,84,47,38,66,48,25,48,45,22,32,53,33,12,53,52,37,44,58,54,30,58,72,72,58,54,85,86,70,57,84,82,78,46,81,67,60,47,52,53,52,50,53,54,48,52,52,53,52,50,53,51,52,50,55,53,49,52,55,54,52,53,62,74,74,107

Radius of gyration: 26.42 Å; Cα contacts (8 Å, |Δi|>4): 203; chains: 1; bounding box: 80×61×74 Å